Protein AF-0000000083150348 (afdb_homodimer)

Nearest PDB structures (foldseek):
  1f5t-assembly1_A  TM=4.584E-01  e=9.422E-01  Corynebacterium diphtheriae
  3gag-assembly2_D  TM=4.761E-01  e=6.743E+00  Streptococcus mutans
  1f5t-assembly1_A  TM=4.588E-01  e=1.038E+00  Corynebacterium diphtheriae
  3gag-assembly2_D  TM=4.760E-01  e=7.188E+00  Streptococcus mutans

Foldseek 3Di:
DADWDWDQDPLRWIKIFGLVLLLVVQLCCCCPVVVDDSVVSSVVSVVCCVVDVVVSVVSCVPPHDCVSTVVRMDTPGDGDDPVVCCVVPNDDDDDPDPPCPPPD/DQDWDWDQDPLRWIKIFGLVLLLVVQLCCCCPVVVDDSVVSSVVSVVCCVVDVVVSVVSCVPPHDCVSTVVRMDTPGDGDDPVVCCVVPNDDDDDPDPPCPPPD

pLDDT: mean 92.89, std 13.52, range [25.98, 98.56]

Radius of gyration: 25.55 Å; Cα contacts (8 Å, |Δi|>4): 342; chains: 2; bounding box: 34×78×48 Å

Secondary structure (DSSP, 8-state):
---EEEEE-TTS-EEEEEHHHHHHHHHHIIIIIH---HHHHHHHHHHHHHH-HHHHHHHHHHH--HHHHGGG-EEEE-----HHHHHHHS-EEEES-SS-----/---EEEEE-TTS-EEEEEHHHHHHHHHHIIIIIS---HHHHHHHHHHHHHH-HHHHHHHHHHH--HHHHGGG-EEEE-----HHHHHHHS-EEEES-SS-----

Organism: NCBI:txid2528037

Sequence (208 aa):
MKKYLLVEMPDFSVWRVPTQIIADTRTDYYAERCGEDREKVKAETEQLFTAHEYEIEDWAANNMDWDEVKAHAVQVKAGEVDYQEGWINGNKCVTDDEEQKDVVMKKYLLVEMPDFSVWRVPTQIIADTRTDYYAERCGEDREKVKAETEQLFTAHEYEIEDWAANNMDWDEVKAHAVQVKAGEVDYQEGWINGNKCVTDDEEQKDVV

Solvent-accessible surface area (backbone atoms only — not comparable to full-atom values): 11344 Å² total; per-residue (Å²): 120,80,37,28,37,34,34,33,31,82,44,60,19,28,31,35,31,53,42,54,62,54,48,49,53,54,26,50,46,44,24,69,75,67,67,42,62,50,71,60,40,40,54,50,45,53,50,48,41,70,75,34,59,66,53,49,55,50,46,44,35,74,73,50,55,40,82,79,45,53,87,64,40,42,77,61,38,73,57,66,71,59,52,52,58,13,53,50,68,31,60,70,48,78,39,67,60,87,68,54,67,69,81,117,120,80,36,28,36,36,34,33,31,82,44,60,19,27,32,36,30,52,42,52,62,53,47,48,52,53,26,47,46,43,25,70,75,68,67,42,60,49,70,61,40,41,52,50,45,54,49,46,40,70,73,34,60,66,53,48,56,50,46,45,34,72,73,49,55,41,83,78,46,53,88,63,44,42,78,64,35,74,57,67,72,59,51,53,56,13,53,52,69,31,59,70,47,79,39,67,60,87,68,56,65,68,86,117

Structure (mmCIF, N/CA/C/O backbone):
data_AF-0000000083150348-model_v1
#
loop_
_entity.id
_entity.type
_entity.pdbx_description
1 polymer 'Uncharacterized protein'
#
loop_
_atom_site.group_PDB
_atom_site.id
_atom_site.type_symbol
_atom_site.label_atom_id
_atom_site.label_alt_id
_atom_site.label_comp_id
_atom_site.label_asym_id
_atom_site.label_entity_id
_atom_site.label_seq_id
_atom_site.pdbx_PDB_ins_code
_atom_site.Cartn_x
_atom_site.Cartn_y
_atom_site.Cartn_z
_atom_site.occupancy
_atom_site.B_iso_or_equiv
_atom_site.auth_seq_id
_atom_site.auth_comp_id
_atom_site.auth_asym_id
_atom_site.auth_atom_id
_atom_site.pdbx_PDB_model_num
ATOM 1 N N . MET A 1 1 ? 13.945 -26.578 -11.352 1 62.44 1 MET A N 1
ATOM 2 C CA . MET A 1 1 ? 14.117 -25.281 -11.984 1 62.44 1 MET A CA 1
ATOM 3 C C . MET A 1 1 ? 14.227 -24.172 -10.938 1 62.44 1 MET A C 1
ATOM 5 O O . MET A 1 1 ? 13.5 -24.188 -9.938 1 62.44 1 MET A O 1
ATOM 9 N N . LYS A 1 2 ? 15.414 -23.609 -10.789 1 83.19 2 LYS A N 1
ATOM 10 C CA . LYS A 1 2 ? 15.648 -22.578 -9.773 1 83.19 2 LYS A CA 1
ATOM 11 C C . LYS A 1 2 ? 15.312 -21.188 -10.305 1 83.19 2 LYS A C 1
ATOM 13 O O . LYS A 1 2 ? 16.188 -20.344 -10.469 1 83.19 2 LYS A O 1
ATOM 18 N N . LYS A 1 3 ? 14.148 -21.016 -10.914 1 93.25 3 LYS A N 1
ATOM 19 C CA . LYS A 1 3 ? 13.695 -19.719 -11.414 1 93.25 3 LYS A CA 1
ATOM 20 C C . LYS A 1 3 ? 12.555 -19.172 -10.57 1 93.25 3 LYS A C 1
ATOM 22 O O . LYS A 1 3 ? 11.953 -19.891 -9.781 1 93.25 3 LYS A O 1
ATOM 27 N N . TYR A 1 4 ? 12.391 -17.906 -10.805 1 96.81 4 TYR A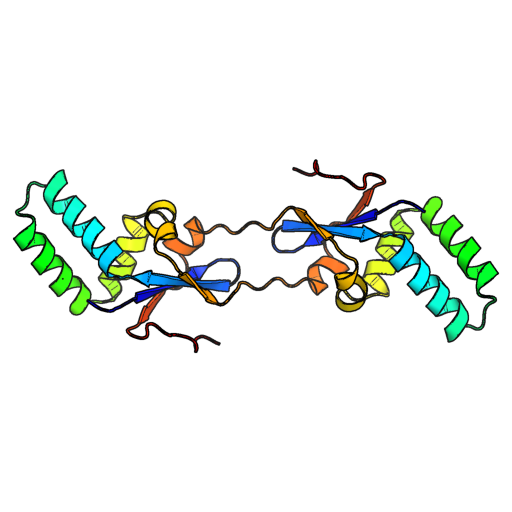 N 1
ATOM 28 C CA . TYR A 1 4 ? 11.336 -17.219 -10.062 1 96.81 4 TYR A CA 1
ATOM 29 C C . TYR A 1 4 ? 10.508 -16.328 -10.992 1 96.81 4 TYR A C 1
ATOM 31 O O . TYR A 1 4 ? 11.023 -15.805 -11.984 1 96.81 4 TYR A O 1
ATOM 39 N N . LEU A 1 5 ? 9.242 -16.281 -10.648 1 97.5 5 LEU A N 1
ATOM 40 C CA . LEU A 1 5 ? 8.367 -15.297 -11.266 1 97.5 5 LEU A CA 1
ATOM 41 C C . LEU A 1 5 ? 8.25 -14.047 -10.398 1 97.5 5 LEU A C 1
ATOM 43 O O . LEU A 1 5 ? 7.891 -14.141 -9.219 1 97.5 5 LEU A O 1
ATOM 47 N N . LEU A 1 6 ? 8.594 -12.953 -10.953 1 97.75 6 LEU A N 1
ATOM 48 C CA . LEU A 1 6 ? 8.359 -11.68 -10.289 1 97.75 6 LEU A CA 1
ATOM 49 C C . LEU A 1 6 ? 7.051 -11.055 -10.766 1 97.75 6 LEU A C 1
ATOM 51 O O . LEU A 1 6 ? 6.758 -11.047 -11.961 1 97.75 6 LEU A O 1
ATOM 55 N N . VAL A 1 7 ? 6.336 -10.547 -9.812 1 98.19 7 VAL A N 1
ATOM 56 C CA . VAL A 1 7 ? 5.066 -9.906 -10.133 1 98.19 7 VAL A CA 1
ATOM 57 C C . VAL A 1 7 ? 4.984 -8.547 -9.438 1 98.19 7 VAL A C 1
ATOM 59 O O . VAL A 1 7 ? 5.207 -8.438 -8.234 1 98.19 7 VAL A O 1
ATOM 62 N N . GLU A 1 8 ? 4.723 -7.555 -10.195 1 98.12 8 GLU A N 1
ATOM 63 C CA . GLU A 1 8 ? 4.453 -6.238 -9.625 1 98.12 8 GLU A CA 1
ATOM 64 C C . GLU A 1 8 ? 2.971 -6.066 -9.312 1 98.12 8 GLU A C 1
ATOM 66 O O . GLU A 1 8 ? 2.119 -6.246 -10.188 1 98.12 8 GLU A O 1
ATOM 71 N N . MET A 1 9 ? 2.729 -5.668 -8.148 1 98.38 9 MET A N 1
ATOM 72 C CA . MET A 1 9 ? 1.358 -5.508 -7.668 1 98.38 9 MET A CA 1
ATOM 73 C C . MET A 1 9 ? 0.878 -4.074 -7.871 1 98.38 9 MET A C 1
ATOM 75 O O . MET A 1 9 ? 1.667 -3.193 -8.219 1 98.38 9 MET A O 1
ATOM 79 N N . PRO A 1 10 ? -0.416 -3.818 -7.621 1 97.38 10 PRO A N 1
ATOM 80 C CA . PRO A 1 10 ? -0.974 -2.484 -7.852 1 97.38 10 PRO A CA 1
ATOM 81 C C . PRO A 1 10 ? -0.32 -1.412 -6.984 1 97.38 10 PRO A C 1
ATOM 83 O O . PRO A 1 10 ? -0.303 -0.236 -7.355 1 97.38 10 PRO A O 1
ATOM 86 N N . ASP A 1 11 ? 0.228 -1.786 -5.859 1 96.62 11 ASP A N 1
ATOM 87 C CA . ASP A 1 11 ? 0.878 -0.825 -4.977 1 96.62 11 ASP A CA 1
ATOM 88 C C . ASP A 1 11 ? 2.361 -0.684 -5.312 1 96.62 11 ASP A C 1
ATOM 90 O O . ASP A 1 11 ? 3.137 -0.149 -4.52 1 96.62 11 ASP A O 1
ATOM 94 N N . PHE A 1 12 ? 2.787 -1.315 -6.375 1 97.06 12 PHE A N 1
ATOM 95 C CA . PHE A 1 12 ? 4.148 -1.269 -6.902 1 97.06 12 PHE A CA 1
ATOM 96 C C . PHE A 1 12 ? 5.066 -2.186 -6.109 1 97.06 12 PHE A C 1
ATOM 98 O O . PHE A 1 12 ? 6.27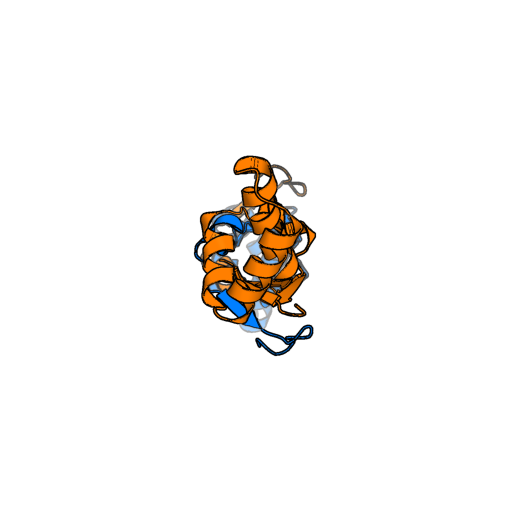7 -2.213 -6.344 1 97.06 12 PHE A O 1
ATOM 105 N N . SER A 1 13 ? 4.52 -2.877 -5.156 1 97.25 13 SER A N 1
ATOM 106 C CA . SER A 1 13 ? 5.34 -3.918 -4.547 1 97.25 13 SER A CA 1
ATOM 107 C C . SER A 1 13 ? 5.656 -5.027 -5.543 1 97.25 13 SER A C 1
ATOM 109 O O . SER A 1 13 ? 4.926 -5.223 -6.516 1 97.25 13 SER A O 1
ATOM 111 N N . VAL A 1 14 ? 6.742 -5.719 -5.312 1 98.06 14 VAL A N 1
ATOM 112 C CA . VAL A 1 14 ? 7.137 -6.824 -6.18 1 98.06 14 VAL A CA 1
ATOM 113 C C . VAL A 1 14 ? 7.301 -8.094 -5.352 1 98.06 14 VAL A C 1
ATOM 115 O O . VAL A 1 14 ? 7.906 -8.078 -4.277 1 98.06 14 VAL A O 1
ATOM 118 N N . TRP A 1 15 ? 6.746 -9.078 -5.891 1 98 15 TRP A N 1
ATOM 119 C CA . TRP A 1 15 ? 6.762 -10.367 -5.199 1 98 15 TRP A CA 1
ATOM 120 C C . TRP A 1 15 ? 7.398 -11.445 -6.074 1 98 15 TRP A C 1
ATOM 122 O O . TRP A 1 15 ? 7.172 -11.484 -7.285 1 98 15 TRP A O 1
ATOM 132 N N . ARG A 1 16 ? 8.125 -12.25 -5.445 1 97.44 16 ARG A N 1
ATOM 133 C CA . ARG A 1 16 ? 8.781 -13.375 -6.102 1 97.44 16 ARG A CA 1
ATOM 134 C C . ARG A 1 16 ? 8.094 -14.695 -5.758 1 97.44 16 ARG A C 1
ATOM 136 O O . ARG A 1 16 ? 7.789 -14.953 -4.594 1 97.44 16 ARG A O 1
ATOM 143 N N . VAL A 1 17 ? 7.848 -15.484 -6.758 1 97.5 17 VAL A N 1
ATOM 144 C CA . VAL A 1 17 ? 7.227 -16.797 -6.609 1 97.5 17 VAL A CA 1
ATOM 145 C C . VAL A 1 17 ? 8.094 -17.859 -7.281 1 97.5 17 VAL A C 1
ATOM 147 O O . VAL A 1 17 ? 8.438 -17.734 -8.461 1 97.5 17 VAL A O 1
ATOM 150 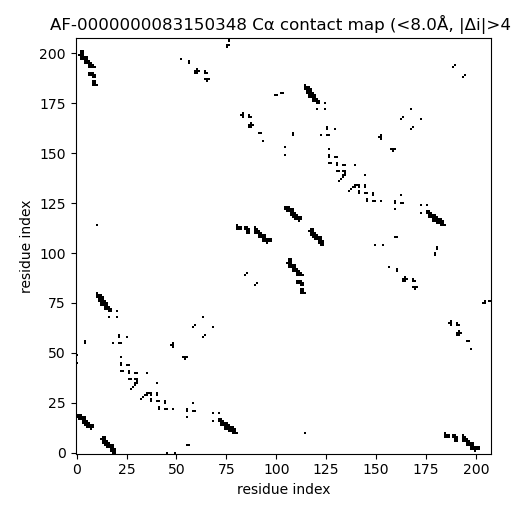N N . PRO A 1 18 ? 8.445 -18.859 -6.543 1 97.06 18 PRO A N 1
ATOM 151 C CA . PRO A 1 18 ? 9.172 -19.938 -7.23 1 97.06 18 PRO A CA 1
ATOM 152 C C . PRO A 1 18 ? 8.383 -20.531 -8.391 1 97.06 18 PRO A C 1
ATOM 154 O O . PRO A 1 18 ? 7.215 -20.891 -8.227 1 97.06 18 PRO A O 1
ATOM 157 N N . THR A 1 19 ? 9.039 -20.688 -9.523 1 97.12 19 THR A N 1
ATOM 158 C CA . THR A 1 19 ? 8.344 -21.219 -10.695 1 97.12 19 THR A CA 1
ATOM 159 C C . THR A 1 19 ? 7.945 -22.672 -10.484 1 97.12 19 THR A C 1
ATOM 161 O O . THR A 1 19 ? 7.016 -23.172 -11.125 1 97.12 19 THR A O 1
ATOM 164 N N . GLN A 1 20 ? 8.633 -23.312 -9.594 1 96.69 20 GLN A N 1
ATOM 165 C CA . GLN A 1 20 ? 8.305 -24.703 -9.297 1 96.69 20 GLN A CA 1
ATOM 166 C C . GLN A 1 20 ? 6.871 -24.828 -8.781 1 96.69 20 GLN A C 1
ATOM 168 O O . GLN A 1 20 ? 6.195 -25.828 -9.055 1 96.69 20 GLN A O 1
ATOM 173 N N . ILE A 1 21 ? 6.402 -23.875 -8.031 1 97.25 21 ILE A N 1
ATOM 174 C CA . ILE A 1 21 ? 5.043 -23.875 -7.504 1 97.25 21 ILE A CA 1
ATOM 175 C C . ILE A 1 21 ? 4.043 -23.859 -8.656 1 97.25 21 ILE A C 1
ATOM 177 O O . ILE A 1 21 ? 3.041 -24.578 -8.641 1 97.25 21 ILE A O 1
ATOM 181 N N . ILE A 1 22 ? 4.332 -23.078 -9.617 1 97.88 22 ILE A N 1
ATOM 182 C CA . ILE A 1 22 ? 3.479 -22.953 -10.789 1 97.88 22 ILE A CA 1
ATOM 183 C C . ILE A 1 22 ? 3.525 -24.234 -11.609 1 97.88 22 ILE A C 1
ATOM 185 O O . ILE A 1 22 ? 2.486 -24.75 -12.023 1 97.88 22 ILE A O 1
ATOM 189 N N . ALA A 1 23 ? 4.688 -24.797 -11.781 1 97.62 23 ALA A N 1
ATOM 190 C CA . ALA A 1 23 ? 4.855 -26.062 -12.508 1 97.62 23 ALA A CA 1
ATOM 191 C C . ALA A 1 23 ? 4.07 -27.188 -11.836 1 97.62 23 ALA A C 1
ATOM 193 O O . ALA A 1 23 ? 3.436 -28 -12.516 1 97.62 23 ALA A O 1
ATOM 194 N N . ASP A 1 24 ? 4.137 -27.203 -10.586 1 97 24 ASP A N 1
ATOM 195 C CA . ASP A 1 24 ? 3.451 -28.25 -9.844 1 97 24 ASP A CA 1
ATOM 196 C C . ASP A 1 24 ? 1.941 -28.172 -10.055 1 97 24 ASP A C 1
ATOM 198 O O . ASP A 1 24 ? 1.2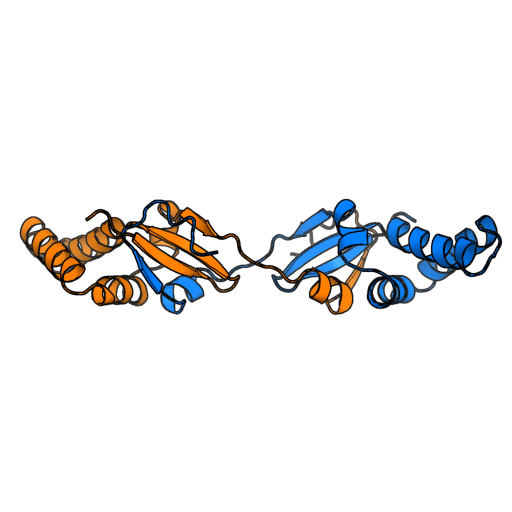73 -29.203 -10.156 1 97 24 ASP A O 1
ATOM 202 N N . THR A 1 25 ? 1.409 -26.984 -10.102 1 96.56 25 THR A N 1
ATOM 203 C CA . THR A 1 25 ? -0.028 -26.828 -10.305 1 96.56 25 THR A CA 1
ATOM 204 C C . THR A 1 25 ? -0.436 -27.344 -11.68 1 96.56 25 THR A C 1
ATOM 206 O O . THR A 1 25 ? -1.485 -27.969 -11.828 1 96.56 25 THR A O 1
ATOM 209 N N . ARG A 1 26 ? 0.384 -27.062 -12.68 1 97.44 26 ARG A N 1
ATOM 210 C CA . ARG A 1 26 ? 0.109 -27.594 -14.016 1 97.44 26 ARG A CA 1
ATOM 211 C C . AR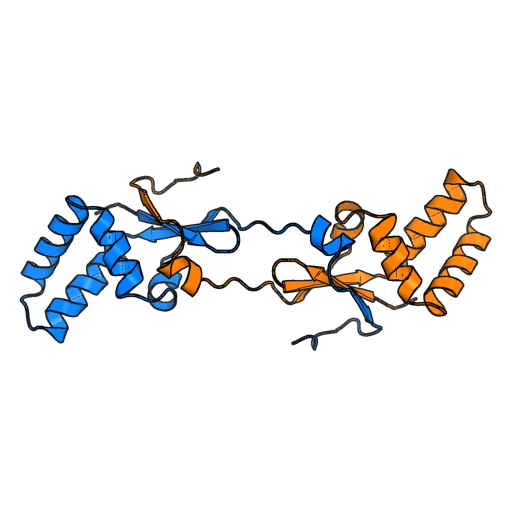G A 1 26 ? 0.184 -29.109 -14.039 1 97.44 26 ARG A C 1
ATOM 213 O O . ARG A 1 26 ? -0.689 -29.781 -14.602 1 97.44 26 ARG A O 1
ATOM 220 N N . THR A 1 27 ? 1.191 -29.625 -13.453 1 97.94 27 THR A N 1
ATOM 221 C CA . THR A 1 27 ? 1.354 -31.078 -13.367 1 97.94 27 THR A CA 1
ATOM 222 C C . THR A 1 27 ? 0.148 -31.719 -12.688 1 97.94 27 THR A C 1
ATOM 224 O O . THR A 1 27 ? -0.405 -32.688 -13.188 1 97.94 27 THR A O 1
ATOM 227 N N . ASP A 1 28 ? -0.261 -31.125 -11.555 1 97 28 ASP A N 1
ATOM 228 C CA . ASP A 1 28 ? -1.413 -31.641 -10.82 1 97 28 ASP A CA 1
ATOM 229 C C . ASP A 1 28 ? -2.674 -31.609 -11.68 1 97 28 ASP A C 1
ATOM 231 O O . ASP A 1 28 ? -3.459 -32.562 -11.672 1 97 28 ASP A O 1
ATOM 235 N N . TYR A 1 29 ? -2.855 -30.516 -12.367 1 96.56 29 TYR A N 1
ATOM 236 C CA . TYR A 1 29 ? -4.039 -30.375 -13.211 1 96.56 29 TYR A CA 1
ATOM 237 C C . TYR A 1 29 ? -4.129 -31.5 -14.234 1 96.56 29 TYR A C 1
ATOM 239 O O . TYR A 1 29 ? -5.141 -32.188 -14.297 1 96.56 29 TYR A O 1
ATOM 247 N N . TYR A 1 30 ? -3.104 -31.75 -15.008 1 97.12 30 TYR A N 1
ATOM 248 C CA . TYR A 1 30 ? -3.139 -32.75 -16.094 1 97.12 30 TYR A CA 1
ATOM 249 C C . TYR A 1 30 ? -3.105 -34.156 -15.539 1 97.12 30 TYR A C 1
ATOM 251 O O . TYR A 1 30 ? -3.764 -35.062 -16.078 1 97.12 30 TYR A O 1
ATOM 259 N N . ALA A 1 31 ? -2.391 -34.375 -14.438 1 96.56 31 ALA A N 1
ATOM 260 C CA . ALA A 1 31 ? -2.324 -35.719 -13.852 1 96.56 31 ALA A CA 1
ATOM 261 C C . ALA A 1 31 ? -3.648 -36.094 -13.195 1 96.56 31 ALA A C 1
ATOM 263 O O . ALA A 1 31 ? -4.152 -37.188 -13.391 1 96.56 31 ALA A O 1
ATOM 264 N N . GLU A 1 32 ? -4.23 -35.188 -12.484 1 95.12 32 GLU A N 1
ATOM 265 C CA . GLU A 1 32 ? -5.41 -35.5 -11.68 1 95.12 32 GLU A CA 1
ATOM 266 C C . GLU A 1 32 ? -6.691 -35.312 -12.484 1 95.12 32 GLU A C 1
ATOM 268 O O . GLU A 1 32 ? -7.613 -36.125 -12.398 1 95.12 32 GLU A O 1
ATOM 273 N N . ARG A 1 33 ? -6.711 -34.344 -13.266 1 92.31 33 ARG A N 1
ATOM 274 C CA . ARG A 1 33 ? -7.953 -34 -13.961 1 92.31 33 ARG A CA 1
ATOM 275 C C . ARG A 1 33 ? -8.023 -34.719 -15.305 1 92.31 33 ARG A C 1
ATOM 277 O O . ARG A 1 33 ? -9.109 -35.094 -15.758 1 92.31 33 ARG A O 1
ATOM 284 N N . CYS A 1 34 ? -6.883 -34.969 -15.938 1 92.81 34 CYS A N 1
ATOM 285 C CA . CYS A 1 34 ? -6.875 -35.531 -17.281 1 92.81 34 CYS A CA 1
ATOM 286 C C . CYS A 1 34 ? -6.438 -37 -17.25 1 92.81 34 CYS A C 1
ATOM 288 O O . CYS A 1 34 ? -6.48 -37.688 -18.266 1 92.81 34 CYS A O 1
ATOM 290 N N . GLY A 1 35 ? -5.859 -37.469 -16.141 1 94.56 35 GLY A N 1
ATOM 291 C CA . GLY A 1 35 ? -5.492 -38.844 -15.977 1 94.56 35 GLY A CA 1
ATOM 292 C C . GLY A 1 35 ? -4.184 -39.219 -16.656 1 94.56 35 GLY A C 1
ATOM 293 O O . GLY A 1 35 ? -3.953 -40.375 -17 1 94.56 35 GLY A O 1
ATOM 294 N N . GLU A 1 36 ? -3.396 -38.188 -16.812 1 96.38 36 GLU A N 1
ATOM 295 C CA . GLU A 1 36 ? -2.105 -38.438 -17.453 1 96.38 36 GLU A CA 1
ATOM 296 C C . GLU A 1 36 ? -1.071 -38.906 -16.453 1 96.38 36 GLU A C 1
ATOM 298 O O . GLU A 1 36 ? -1.241 -38.719 -15.242 1 96.38 36 GLU A O 1
ATOM 303 N N . ASP A 1 37 ? -0.069 -39.594 -16.984 1 97.69 37 ASP A N 1
ATOM 304 C CA . ASP A 1 37 ? 1.024 -40.062 -16.125 1 97.69 37 ASP A CA 1
ATOM 305 C C . ASP A 1 37 ? 1.751 -38.875 -15.5 1 97.69 37 ASP A C 1
ATOM 307 O O . ASP A 1 37 ? 2.264 -38 -16.203 1 97.69 37 ASP A O 1
ATOM 311 N N . ARG A 1 38 ? 1.772 -38.781 -14.211 1 97.31 38 ARG A N 1
ATOM 312 C CA . ARG A 1 38 ? 2.285 -37.656 -13.477 1 97.31 38 ARG A CA 1
ATOM 313 C C . ARG A 1 38 ? 3.746 -37.375 -13.82 1 97.31 38 ARG A C 1
ATOM 315 O O . ARG A 1 38 ? 4.141 -36.219 -14.023 1 97.31 38 ARG A O 1
ATOM 322 N N . GLU A 1 39 ? 4.59 -38.375 -13.836 1 97.5 39 GLU A N 1
ATOM 323 C CA . GLU A 1 39 ? 6.008 -38.219 -14.125 1 97.5 39 GLU A CA 1
ATOM 324 C C . GLU A 1 39 ? 6.219 -37.688 -15.539 1 97.5 39 GLU A C 1
ATOM 326 O O . GLU A 1 39 ? 7.102 -36.844 -15.758 1 97.5 39 GLU A O 1
ATOM 331 N N . LYS A 1 40 ? 5.453 -38.188 -16.453 1 97.5 40 LYS A N 1
ATOM 332 C CA . LYS A 1 40 ? 5.535 -37.688 -17.828 1 97.5 40 LYS A CA 1
ATOM 333 C C . LYS A 1 40 ? 5.129 -36.219 -17.922 1 97.5 40 LYS A C 1
ATOM 335 O O . LYS A 1 40 ? 5.812 -35.438 -18.562 1 97.5 40 LYS A O 1
ATOM 340 N N . VAL A 1 41 ? 4.051 -35.875 -17.25 1 98 41 VAL A N 1
ATOM 341 C CA . VAL A 1 41 ? 3.547 -34.5 -17.281 1 98 41 VAL A CA 1
ATOM 342 C C . VAL A 1 41 ? 4.551 -33.562 -16.625 1 98 41 VAL A C 1
ATOM 344 O O . VAL A 1 41 ? 4.789 -32.438 -17.109 1 98 41 VAL A O 1
ATOM 347 N N . LYS A 1 42 ? 5.039 -34.031 -15.547 1 97.62 42 LYS A N 1
ATOM 348 C CA . LYS A 1 42 ? 6.047 -33.219 -14.852 1 97.62 42 LYS A CA 1
ATOM 349 C C . LYS A 1 42 ? 7.223 -32.906 -15.773 1 97.62 42 LYS A C 1
ATOM 351 O O . LYS A 1 42 ? 7.652 -31.75 -15.852 1 97.62 42 LYS A O 1
ATOM 356 N N . ALA A 1 43 ? 7.75 -33.875 -16.406 1 96.94 43 ALA A N 1
ATOM 357 C CA . ALA A 1 43 ? 8.875 -33.688 -17.328 1 96.94 43 ALA A CA 1
ATOM 358 C C . ALA A 1 43 ? 8.508 -32.75 -18.469 1 96.94 43 ALA A C 1
ATOM 360 O O . ALA A 1 43 ? 9.297 -31.875 -18.828 1 96.94 43 ALA A O 1
ATOM 361 N N . GLU A 1 44 ? 7.367 -32.938 -19.016 1 96.88 44 GLU A N 1
ATOM 362 C CA . GLU A 1 44 ? 6.883 -32.062 -20.094 1 96.88 44 GLU A CA 1
ATOM 363 C C . GLU A 1 44 ? 6.73 -30.625 -19.641 1 96.88 44 GLU A C 1
ATOM 365 O O . GLU A 1 44 ? 7.062 -29.703 -20.375 1 96.88 44 GLU A O 1
ATOM 370 N N . THR A 1 45 ? 6.191 -30.469 -18.484 1 97.56 45 THR A N 1
ATOM 371 C CA . THR A 1 45 ? 6 -29.141 -17.906 1 97.56 45 THR A CA 1
ATOM 372 C C . THR A 1 45 ? 7.34 -28.438 -17.719 1 97.56 45 THR A C 1
ATOM 374 O O . THR A 1 45 ? 7.496 -27.281 -18.078 1 97.56 45 THR A O 1
ATOM 377 N N . GLU A 1 46 ? 8.266 -29.109 -17.109 1 96.12 46 GLU A N 1
ATOM 378 C CA . GLU A 1 46 ? 9.594 -28.531 -16.906 1 96.12 46 GLU A CA 1
ATOM 379 C C . GLU A 1 46 ? 10.242 -28.125 -18.219 1 96.12 46 GLU A C 1
ATOM 381 O O . GLU A 1 46 ? 10.852 -27.062 -18.312 1 96.12 46 GLU A O 1
ATOM 386 N N . GLN A 1 47 ? 10.117 -28.984 -19.172 1 96.5 47 GLN A N 1
ATOM 387 C CA . GLN A 1 47 ? 10.664 -28.672 -20.484 1 96.5 47 GLN A CA 1
ATOM 388 C C . GLN A 1 47 ? 9.992 -27.438 -21.094 1 96.5 47 GLN A C 1
ATOM 390 O O . GLN A 1 47 ? 10.664 -26.547 -21.594 1 96.5 47 GLN A O 1
ATOM 395 N N . LEU A 1 48 ? 8.648 -27.453 -21.016 1 97.12 48 LEU A N 1
ATOM 396 C CA . LEU A 1 48 ? 7.871 -26.344 -21.562 1 97.12 48 LEU A CA 1
ATOM 397 C C . LEU A 1 48 ? 8.266 -25.031 -20.891 1 97.12 48 LEU A C 1
ATOM 399 O O . LEU A 1 48 ? 8.516 -24.031 -21.562 1 97.12 48 LEU A O 1
ATOM 403 N N . PHE A 1 49 ? 8.375 -25.031 -19.562 1 96.56 49 PHE A N 1
ATOM 404 C CA . PHE A 1 49 ? 8.68 -23.828 -18.797 1 96.56 49 PHE A CA 1
ATOM 405 C C . PHE A 1 49 ? 10.117 -23.391 -19.031 1 96.56 49 PHE A C 1
ATOM 407 O O . PHE A 1 49 ? 10.406 -22.188 -19.016 1 96.56 49 PHE A O 1
ATOM 414 N N . THR A 1 50 ? 11 -24.266 -19.266 1 93.94 50 THR A N 1
ATOM 415 C CA . THR A 1 50 ? 12.398 -23.953 -19.547 1 93.94 50 THR A CA 1
ATOM 416 C C . THR A 1 50 ? 12.555 -23.375 -20.938 1 93.94 50 THR A C 1
ATOM 418 O O . THR A 1 50 ? 13.32 -22.422 -21.141 1 93.94 50 THR A O 1
ATOM 421 N N . ALA A 1 51 ? 11.82 -23.891 -21.797 1 94.19 51 ALA A N 1
ATOM 422 C CA . ALA A 1 51 ? 11.945 -23.5 -23.203 1 94.19 51 ALA A CA 1
ATOM 423 C C . ALA A 1 51 ? 11.219 -22.172 -23.453 1 94.19 51 ALA A C 1
ATOM 425 O O . ALA A 1 51 ? 11.648 -21.375 -24.297 1 94.19 51 ALA A O 1
ATOM 426 N N . HIS A 1 52 ? 10.047 -21.953 -22.781 1 95.44 52 HIS A N 1
ATOM 427 C CA . HIS A 1 52 ? 9.211 -20.797 -23.016 1 95.44 52 HIS A CA 1
ATOM 428 C C . HIS A 1 52 ? 8.766 -20.156 -21.703 1 95.44 52 HIS A C 1
ATOM 430 O O . HIS A 1 52 ? 7.727 -20.531 -21.156 1 95.44 52 HIS A O 1
ATOM 436 N N . GLU A 1 53 ? 9.492 -19.203 -21.359 1 92.44 53 GLU A N 1
ATOM 437 C CA . GLU A 1 53 ? 9.242 -18.594 -20.047 1 92.44 53 GLU A CA 1
ATOM 438 C C . GLU A 1 53 ? 7.871 -17.938 -20.016 1 92.44 53 GLU A C 1
ATOM 440 O O . GLU A 1 53 ? 7.25 -17.844 -18.953 1 92.44 53 GLU A O 1
ATOM 445 N N . TYR A 1 54 ? 7.375 -17.484 -21.188 1 95.88 54 TYR A N 1
ATOM 446 C CA . TYR A 1 54 ? 6.055 -16.859 -21.25 1 95.88 54 TYR A CA 1
ATOM 447 C C . TYR A 1 54 ? 4.98 -17.844 -20.766 1 95.88 54 TYR A C 1
ATOM 449 O O . TYR A 1 54 ? 3.947 -17.422 -20.234 1 95.88 54 TYR A O 1
ATOM 457 N N . GLU A 1 55 ? 5.211 -19.141 -20.938 1 97 55 GLU A N 1
ATOM 458 C CA . GLU A 1 55 ? 4.246 -20.156 -20.547 1 97 55 GLU A CA 1
ATOM 459 C C . GLU A 1 55 ? 4.059 -20.172 -19.031 1 97 55 GLU A C 1
ATOM 461 O O . GLU A 1 55 ? 2.98 -20.516 -18.531 1 97 55 GLU A O 1
ATOM 466 N N . ILE A 1 56 ? 5.082 -19.797 -18.281 1 97.5 56 ILE A N 1
ATOM 467 C CA . ILE A 1 56 ? 4.988 -19.719 -16.828 1 97.5 56 ILE A CA 1
ATOM 468 C C . ILE A 1 56 ? 3.98 -18.641 -16.438 1 97.5 56 ILE A C 1
ATOM 470 O O . ILE A 1 56 ? 3.057 -18.891 -15.664 1 97.5 56 ILE A O 1
ATOM 474 N N . GLU A 1 57 ? 4.145 -17.438 -17.016 1 97.25 57 GLU A N 1
ATOM 475 C CA . GLU A 1 57 ? 3.236 -16.328 -16.75 1 97.25 57 GLU A CA 1
ATOM 476 C C . GLU A 1 57 ? 1.811 -16.656 -17.172 1 97.25 57 GLU A C 1
ATOM 478 O O . GLU A 1 57 ? 0.853 -16.359 -16.469 1 97.25 57 GLU A O 1
ATOM 483 N N . ASP A 1 58 ? 1.738 -17.266 -18.375 1 97.31 58 ASP A N 1
ATOM 484 C CA . ASP A 1 58 ? 0.443 -17.609 -18.953 1 97.31 58 ASP A CA 1
ATOM 485 C C . ASP A 1 58 ? -0.327 -18.578 -18.062 1 97.31 58 ASP A C 1
ATOM 487 O O . ASP A 1 58 ? -1.502 -18.359 -17.766 1 97.31 58 ASP A O 1
ATOM 491 N N . TRP A 1 59 ? 0.295 -19.609 -17.641 1 98.06 59 TRP A N 1
ATOM 492 C CA . TRP A 1 59 ? -0.372 -20.562 -16.75 1 98.06 59 TRP A CA 1
ATOM 493 C C . TRP A 1 59 ? -0.755 -19.891 -15.438 1 98.06 59 TRP A C 1
ATOM 495 O O . TRP A 1 59 ? -1.883 -20.047 -14.961 1 98.06 59 TRP A O 1
ATOM 505 N N . ALA A 1 60 ? 0.212 -19.188 -14.828 1 98.19 60 ALA A N 1
ATOM 506 C CA . ALA A 1 60 ? -0.017 -18.516 -13.547 1 98.19 60 ALA A CA 1
ATOM 507 C C . ALA A 1 60 ? -1.24 -17.609 -13.617 1 98.19 60 ALA A C 1
ATOM 509 O O . ALA A 1 60 ? -2.154 -17.719 -12.797 1 98.19 60 ALA A O 1
ATOM 510 N N . ALA A 1 61 ? -1.312 -16.734 -14.609 1 97.94 61 ALA A N 1
ATOM 511 C CA . ALA A 1 61 ? -2.348 -15.703 -14.719 1 97.94 61 ALA A CA 1
ATOM 512 C C . ALA A 1 61 ? -3.703 -16.328 -15.031 1 97.94 61 ALA A C 1
ATOM 514 O O . ALA A 1 61 ? -4.738 -15.859 -14.555 1 97.94 61 ALA A O 1
ATOM 515 N N . ASN A 1 62 ? -3.682 -17.422 -15.781 1 98 62 ASN A N 1
ATOM 516 C CA . ASN A 1 62 ? -4.938 -17.922 -16.328 1 98 62 ASN A CA 1
ATOM 517 C C . ASN A 1 62 ? -5.473 -19.109 -15.531 1 98 62 ASN A C 1
ATOM 519 O O . ASN A 1 62 ? -6.66 -19.422 -15.617 1 98 62 ASN A O 1
ATOM 523 N N . ASN A 1 63 ? -4.629 -19.75 -14.766 1 97.69 63 ASN A N 1
ATOM 524 C CA . ASN A 1 63 ? -5.07 -21 -14.164 1 97.69 63 ASN A CA 1
ATOM 525 C C . ASN A 1 63 ? -4.875 -21 -12.648 1 97.69 63 ASN A C 1
ATOM 527 O O . ASN A 1 63 ? -5.242 -21.953 -11.969 1 97.69 63 ASN A O 1
ATOM 531 N N . MET A 1 64 ? -4.301 -19.938 -12.102 1 97.94 64 MET A N 1
ATOM 532 C CA . MET A 1 64 ? -4.07 -19.875 -10.656 1 97.94 64 MET A CA 1
ATOM 533 C C . MET A 1 64 ? -4.566 -18.547 -10.086 1 97.94 64 MET A C 1
ATOM 535 O O . MET A 1 64 ? -4.672 -17.547 -10.812 1 97.94 64 MET A O 1
ATOM 539 N N . ASP A 1 65 ? -4.863 -18.609 -8.781 1 98.25 65 ASP A N 1
ATOM 540 C CA . ASP A 1 65 ? -5.18 -17.391 -8.031 1 98.25 65 ASP A CA 1
ATOM 541 C C . ASP A 1 65 ? -4.043 -17.031 -7.078 1 98.25 65 ASP A C 1
ATOM 543 O O . ASP A 1 65 ? -3.256 -17.891 -6.684 1 98.25 65 ASP A O 1
ATOM 547 N N . TRP A 1 66 ? -4 -15.742 -6.75 1 98.5 66 TRP A N 1
ATOM 548 C CA . TRP A 1 66 ? -2.979 -15.258 -5.828 1 98.5 66 TRP A CA 1
ATOM 549 C C . TRP A 1 66 ? -3 -16.047 -4.527 1 98.5 66 TRP A C 1
ATOM 551 O O . TRP A 1 66 ? -1.948 -16.406 -3.986 1 98.5 66 TRP A O 1
ATOM 561 N N . ASP A 1 67 ? -4.145 -16.359 -4.062 1 97.56 67 ASP A N 1
ATOM 562 C CA . ASP A 1 67 ? -4.289 -17.062 -2.781 1 97.56 67 ASP A CA 1
ATOM 563 C C . ASP A 1 67 ? -3.592 -18.406 -2.805 1 97.56 67 ASP A C 1
ATOM 565 O O . ASP A 1 67 ? -3.162 -18.906 -1.764 1 97.56 67 ASP A O 1
ATOM 569 N N . GLU A 1 68 ? -3.402 -18.984 -3.971 1 95.69 68 GLU A N 1
ATOM 570 C CA . GLU A 1 68 ? -2.764 -20.281 -4.109 1 95.69 68 GLU A CA 1
ATOM 571 C C . GLU A 1 68 ? -1.244 -20.172 -4.035 1 95.69 68 GLU A C 1
ATOM 573 O O . GLU A 1 68 ? -0.556 -21.141 -3.717 1 95.69 68 GLU A O 1
ATOM 578 N N . VAL A 1 69 ? -0.782 -18.953 -4.27 1 97.44 69 VAL A N 1
ATOM 579 C CA . VAL A 1 69 ? 0.664 -18.844 -4.43 1 97.44 69 VAL A CA 1
ATOM 580 C C . VAL A 1 69 ? 1.239 -17.969 -3.309 1 97.44 69 VAL A C 1
ATOM 582 O O . VAL A 1 69 ? 2.443 -18.016 -3.041 1 97.44 69 VAL A O 1
ATOM 585 N N . LYS A 1 70 ? 0.39 -17.188 -2.635 1 97.81 70 LYS A N 1
ATOM 586 C CA . LYS A 1 70 ? 0.808 -16.156 -1.69 1 97.81 70 LYS A CA 1
ATOM 587 C C . LYS A 1 70 ? 1.668 -16.75 -0.577 1 97.81 70 LYS A C 1
ATOM 589 O O . LYS A 1 70 ? 2.609 -16.109 -0.107 1 97.81 70 LYS A O 1
ATOM 594 N N . ALA A 1 71 ? 1.422 -17.984 -0.232 1 97.88 71 ALA A N 1
ATOM 595 C CA . ALA A 1 71 ? 2.158 -18.609 0.861 1 97.88 71 ALA A CA 1
ATOM 596 C C . ALA A 1 71 ? 3.615 -18.859 0.476 1 97.88 71 ALA A C 1
ATOM 598 O O . ALA A 1 71 ? 4.473 -19.016 1.346 1 97.88 71 ALA A O 1
ATOM 599 N N . HIS A 1 72 ? 3.896 -18.875 -0.74 1 97.44 72 HIS A N 1
ATOM 600 C CA . HIS A 1 72 ? 5.238 -19.156 -1.231 1 97.44 72 HIS A CA 1
ATOM 601 C C . HIS A 1 72 ? 5.918 -17.891 -1.743 1 97.44 72 HIS A C 1
ATOM 603 O O . HIS A 1 72 ? 7.074 -17.922 -2.166 1 97.44 72 HIS A O 1
ATOM 609 N N . ALA A 1 73 ? 5.16 -16.875 -1.742 1 97.75 73 ALA A N 1
ATOM 610 C CA . ALA A 1 73 ? 5.664 -15.609 -2.295 1 97.75 73 ALA A CA 1
ATOM 611 C C . ALA A 1 73 ? 6.473 -14.844 -1.257 1 97.75 73 ALA A C 1
ATOM 613 O O . ALA A 1 73 ? 6.152 -14.867 -0.066 1 97.75 73 ALA A O 1
ATOM 614 N N . VAL A 1 74 ? 7.457 -14.188 -1.785 1 97.12 74 VAL A N 1
ATOM 615 C CA . VAL A 1 74 ? 8.289 -13.32 -0.955 1 97.12 74 VAL A CA 1
ATOM 616 C C . VAL A 1 74 ? 8.312 -11.914 -1.537 1 97.12 74 VAL A C 1
ATOM 618 O O . VAL A 1 74 ? 8.586 -11.727 -2.727 1 97.12 74 VAL A O 1
ATOM 621 N N . GLN A 1 75 ? 8.016 -10.984 -0.708 1 97.25 75 GLN A N 1
ATOM 622 C CA . GLN A 1 75 ? 8.102 -9.594 -1.152 1 97.25 75 GLN A CA 1
ATOM 623 C C . GLN A 1 75 ? 9.555 -9.164 -1.32 1 97.25 75 GLN A C 1
ATOM 625 O O . GLN A 1 75 ? 10.336 -9.203 -0.365 1 97.25 75 GLN A O 1
ATOM 630 N N . VAL A 1 76 ? 9.883 -8.719 -2.447 1 96.62 76 VAL A N 1
ATOM 631 C CA . VAL A 1 76 ? 11.281 -8.359 -2.676 1 96.62 76 VAL A CA 1
ATOM 632 C C . VAL A 1 76 ? 11.398 -6.844 -2.809 1 96.62 76 VAL A C 1
ATOM 634 O O . VAL A 1 76 ? 12.508 -6.293 -2.73 1 96.62 76 VAL A O 1
ATOM 637 N N . LYS A 1 77 ? 10.328 -6.148 -3.037 1 97.06 77 LYS A N 1
ATOM 638 C CA . LYS A 1 77 ? 10.227 -4.691 -3.037 1 97.06 77 LYS A CA 1
ATOM 639 C C . LYS A 1 77 ? 8.922 -4.238 -2.379 1 97.06 77 LYS A C 1
ATOM 641 O O . LYS A 1 77 ? 7.848 -4.734 -2.713 1 97.06 77 LYS A O 1
ATOM 646 N N . ALA A 1 78 ? 9.133 -3.35 -1.458 1 96.44 78 ALA A N 1
ATOM 647 C CA . ALA A 1 78 ? 7.953 -2.822 -0.778 1 96.44 78 ALA A CA 1
ATOM 648 C C . ALA A 1 78 ? 7.137 -1.924 -1.706 1 96.44 78 ALA A C 1
ATOM 650 O O . ALA A 1 78 ? 7.676 -1.355 -2.658 1 96.44 78 ALA A O 1
ATOM 651 N N . GLY A 1 79 ? 5.82 -1.854 -1.43 1 96.69 79 GLY A N 1
ATOM 652 C CA . GLY A 1 79 ? 4.973 -0.92 -2.152 1 96.69 79 GLY A CA 1
ATOM 653 C C . GLY A 1 79 ? 5.262 0.531 -1.818 1 96.69 79 GLY A C 1
ATOM 654 O O . GLY A 1 79 ? 6.07 0.819 -0.933 1 96.69 79 GLY A O 1
ATOM 655 N N . GLU A 1 80 ? 4.688 1.388 -2.639 1 96.38 80 GLU A N 1
ATOM 656 C CA . GLU A 1 80 ? 4.836 2.828 -2.447 1 96.38 80 GLU A CA 1
ATOM 657 C C . GLU A 1 80 ? 3.486 3.492 -2.199 1 96.38 80 GLU A C 1
ATOM 659 O O . GLU A 1 80 ? 2.49 3.146 -2.838 1 96.38 80 GLU A O 1
ATOM 664 N N . VAL A 1 81 ? 3.502 4.297 -1.214 1 96.88 81 VAL A N 1
ATOM 665 C CA . VAL A 1 81 ? 2.33 5.121 -0.943 1 96.88 81 VAL A CA 1
ATOM 666 C C . VAL A 1 81 ? 2.727 6.598 -0.943 1 96.88 81 VAL A C 1
ATOM 668 O O . VAL A 1 81 ? 3.729 6.977 -0.334 1 96.88 81 VAL A O 1
ATOM 671 N N . ASP A 1 82 ? 2.051 7.418 -1.714 1 97.62 82 ASP A N 1
ATOM 672 C CA . ASP A 1 82 ? 2.273 8.859 -1.683 1 97.62 82 ASP A CA 1
ATOM 673 C C . ASP A 1 82 ? 1.55 9.5 -0.502 1 97.62 82 ASP A C 1
ATOM 675 O O . ASP A 1 82 ? 0.497 10.117 -0.674 1 97.62 82 ASP A O 1
ATOM 679 N N . TYR A 1 83 ? 2.148 9.484 0.591 1 98.12 83 TYR A N 1
ATOM 680 C CA . TYR A 1 83 ? 1.534 9.977 1.819 1 98.12 83 TYR A CA 1
ATOM 681 C C . TYR A 1 83 ? 1.34 11.484 1.767 1 98.12 83 TYR A C 1
ATOM 683 O O . TYR A 1 83 ? 0.396 12.016 2.355 1 98.12 83 TYR A O 1
ATOM 691 N N . GLN A 1 84 ? 2.256 12.195 1.103 1 98.5 84 GLN A N 1
ATOM 692 C CA . GLN A 1 84 ? 2.107 13.641 0.974 1 98.5 84 GLN A CA 1
ATOM 693 C C . GLN A 1 84 ? 0.833 13.992 0.215 1 98.5 84 GLN A C 1
ATOM 695 O O . GLN A 1 84 ? 0.09 14.891 0.626 1 98.5 84 GLN A O 1
ATOM 700 N N . GLU A 1 85 ? 0.633 13.289 -0.865 1 98.38 85 GLU A N 1
ATOM 701 C CA . GLU A 1 85 ? -0.604 13.484 -1.615 1 98.38 85 GLU A CA 1
ATOM 702 C C . GLU A 1 85 ? -1.827 13.219 -0.74 1 98.38 85 GLU A C 1
ATOM 704 O O . GLU A 1 85 ? -2.785 14 -0.756 1 98.38 85 GLU A O 1
ATOM 709 N N . GLY A 1 86 ? -1.803 12.172 0.027 1 98.44 86 GLY A N 1
ATOM 710 C CA . GLY A 1 86 ? -2.891 11.875 0.945 1 98.44 86 GLY A CA 1
ATOM 711 C C . GLY A 1 86 ? -3.086 12.945 2.006 1 98.44 86 GLY A C 1
ATOM 712 O O . GLY A 1 86 ? -4.219 13.312 2.322 1 98.44 86 GLY A O 1
ATOM 713 N N . TRP A 1 87 ? -1.982 13.43 2.484 1 98.56 87 TRP A N 1
ATOM 714 C CA . TRP A 1 87 ? -2.021 14.445 3.527 1 98.56 87 TRP A CA 1
ATOM 715 C C . TRP A 1 87 ? -2.658 15.734 3.01 1 98.56 87 TRP A C 1
ATOM 717 O O . TRP A 1 87 ? -3.488 16.344 3.691 1 98.56 87 TRP A O 1
ATOM 727 N N . ILE A 1 88 ? -2.348 16.062 1.845 1 98.31 88 ILE A N 1
ATOM 728 C CA . ILE A 1 88 ? -2.809 17.328 1.286 1 98.31 88 ILE A CA 1
ATOM 729 C C . ILE A 1 88 ? -4.238 17.172 0.771 1 98.31 88 ILE A C 1
ATOM 731 O O . ILE A 1 88 ? -5.113 17.984 1.1 1 98.31 88 ILE A O 1
ATOM 735 N N . ASN A 1 89 ? -4.512 16.062 0.054 1 98.06 89 ASN A N 1
ATOM 736 C CA . ASN A 1 89 ? -5.746 16.016 -0.726 1 98.06 89 ASN A CA 1
ATOM 737 C C . ASN A 1 89 ? -6.656 14.883 -0.27 1 98.06 89 ASN A C 1
ATOM 739 O O . ASN A 1 89 ? -7.781 14.75 -0.758 1 98.06 89 ASN A O 1
ATOM 743 N N . GLY A 1 90 ? -6.164 14.047 0.57 1 97.62 90 GLY A N 1
ATOM 744 C CA . GLY A 1 90 ? -6.969 12.914 1.01 1 97.62 90 GLY A CA 1
ATOM 745 C C . GLY A 1 90 ? -8.188 13.32 1.817 1 97.62 90 GLY A C 1
ATOM 746 O O . GLY A 1 90 ? -8.258 14.453 2.307 1 97.62 90 GLY A O 1
ATOM 747 N N . ASN A 1 91 ? -9.125 12.484 1.872 1 97.19 91 ASN A N 1
ATOM 748 C CA . ASN A 1 91 ? -10.289 12.703 2.725 1 97.19 91 ASN A CA 1
ATOM 749 C C . ASN A 1 91 ? -9.891 12.844 4.191 1 97.19 91 ASN A C 1
ATOM 751 O O . ASN A 1 91 ? -9.078 12.07 4.695 1 97.19 91 ASN A O 1
ATOM 755 N N . LYS A 1 92 ? -10.469 13.812 4.816 1 97.06 92 LYS A N 1
ATOM 756 C CA . LYS A 1 92 ? -10.156 14.078 6.219 1 97.06 92 LYS A CA 1
ATOM 757 C C . LYS A 1 92 ? -11.43 14.188 7.055 1 97.06 92 LYS A C 1
ATOM 759 O O . LYS A 1 92 ? -12.477 14.586 6.543 1 97.06 92 LYS A O 1
ATOM 764 N N . CYS A 1 93 ? -11.234 13.758 8.289 1 95.12 93 CYS A N 1
ATOM 765 C CA . CYS A 1 93 ? -12.312 13.883 9.266 1 95.12 93 CYS A CA 1
ATOM 766 C C . CYS A 1 93 ? -11.766 14.094 10.672 1 95.12 93 CYS A C 1
ATOM 768 O O . CYS A 1 93 ? -10.789 13.445 11.062 1 95.12 93 CYS A O 1
ATOM 770 N N . VAL A 1 94 ? -12.398 14.977 11.414 1 95.56 94 VAL A N 1
ATOM 771 C CA . VAL A 1 94 ? -12.016 15.195 12.805 1 95.56 94 VAL A CA 1
ATOM 772 C C . VAL A 1 94 ? -12.875 14.328 13.719 1 95.56 94 VAL A C 1
ATOM 774 O O . VAL A 1 94 ? -14.094 14.234 13.539 1 95.56 94 VAL A O 1
ATOM 777 N N . THR A 1 95 ? -12.18 13.641 14.617 1 93.88 95 THR A N 1
ATOM 778 C CA . THR A 1 95 ? -12.914 12.766 15.516 1 93.88 95 THR A CA 1
ATOM 779 C C . THR A 1 95 ? -12.406 12.914 16.953 1 93.88 95 THR A C 1
ATOM 781 O O . THR A 1 95 ? -11.273 13.328 17.172 1 93.88 95 THR A O 1
ATOM 784 N N . ASP A 1 96 ? -13.273 12.562 17.906 1 89.88 96 ASP A N 1
ATOM 785 C CA . ASP A 1 96 ? -12.898 12.562 19.312 1 89.88 96 ASP A CA 1
ATOM 786 C C . ASP A 1 96 ? -12.5 11.156 19.766 1 89.88 96 ASP A C 1
ATOM 788 O O . ASP A 1 96 ? -12.078 10.969 20.906 1 89.88 96 ASP A O 1
ATOM 792 N N . ASP A 1 97 ? -12.727 10.188 18.953 1 77.81 97 ASP A N 1
ATOM 793 C CA . ASP A 1 97 ? -12.469 8.797 19.312 1 77.81 97 ASP A CA 1
ATOM 794 C C . ASP A 1 97 ? -11 8.43 19.109 1 77.81 97 ASP A C 1
ATOM 796 O O . ASP A 1 97 ? -10.484 8.523 17.984 1 77.81 97 ASP A O 1
ATOM 800 N N . GLU A 1 98 ? -10.367 8.25 20.281 1 66.25 98 GLU A N 1
ATOM 801 C CA . GLU A 1 98 ? -8.984 7.809 20.188 1 66.25 98 GLU A CA 1
ATOM 802 C C . GLU A 1 98 ? -8.883 6.422 19.562 1 66.25 98 GLU A C 1
ATOM 804 O O . GLU A 1 98 ? -7.891 6.102 18.906 1 66.25 98 GLU A O 1
ATOM 809 N N . GLU A 1 99 ? -9.977 5.66 19.938 1 60.78 99 GLU A N 1
ATOM 810 C CA . GLU A 1 99 ? -9.906 4.254 19.547 1 60.78 99 GLU A CA 1
ATOM 811 C C . GLU A 1 99 ? -10.555 4.031 18.188 1 60.78 99 GLU A C 1
ATOM 813 O O . GLU A 1 99 ? -10.633 2.896 17.703 1 60.78 99 GLU A O 1
ATOM 818 N N . GLN A 1 100 ? -10.734 5.086 17.422 1 54.44 100 GLN A N 1
ATOM 819 C CA . GLN A 1 100 ? -11.586 4.832 16.266 1 54.44 100 GLN A CA 1
ATOM 820 C C . GLN A 1 100 ? -11.273 3.48 15.633 1 54.44 100 GLN A C 1
ATOM 822 O O . GLN A 1 100 ? -10.445 3.391 14.727 1 54.44 100 GLN A O 1
ATOM 827 N N . LYS A 1 101 ? -11.5 2.551 16.344 1 43.66 101 LYS A N 1
ATOM 828 C CA . LYS A 1 101 ? -11.461 1.218 15.75 1 43.66 101 LYS A CA 1
ATOM 829 C C . LYS A 1 101 ? -12.414 1.11 14.562 1 43.66 101 LYS A C 1
ATOM 831 O O . LYS A 1 101 ? -12.359 0.147 13.797 1 43.66 101 LYS A O 1
ATOM 836 N N . ASP A 1 102 ? -13.477 1.903 14.602 1 40.78 102 ASP A N 1
ATOM 837 C CA . ASP A 1 102 ? -14.633 1.539 13.781 1 40.78 102 ASP A CA 1
ATOM 838 C C . ASP A 1 102 ? -14.508 2.125 12.375 1 40.78 102 ASP A C 1
ATOM 840 O O . ASP A 1 102 ? -15.5 2.219 11.648 1 40.78 102 ASP A O 1
ATOM 844 N N . VAL A 1 103 ? -13.672 2.838 12.023 1 36.34 103 VAL A N 1
ATOM 845 C CA . VAL A 1 103 ? -13.789 3.145 10.602 1 36.34 103 VAL A CA 1
ATOM 846 C C . VAL A 1 103 ? -13.562 1.879 9.781 1 36.34 103 VAL A C 1
ATOM 848 O O . VAL A 1 103 ? -12.414 1.452 9.594 1 36.34 103 VAL A O 1
ATOM 851 N N . VAL A 1 104 ? -14.281 0.778 9.945 1 26.22 104 VAL A N 1
ATOM 852 C CA . VAL A 1 104 ? -14.25 -0.469 9.188 1 26.22 104 VAL A CA 1
ATOM 853 C C . VAL A 1 104 ? -14.898 -0.257 7.82 1 26.22 104 VAL A C 1
ATOM 855 O O . VAL A 1 104 ? -15.945 0.382 7.715 1 26.22 104 VAL A O 1
ATOM 858 N N . MET B 1 1 ? -6.973 19.859 23.672 1 63 1 MET B N 1
ATOM 859 C CA . MET B 1 1 ? -7.992 19.328 22.781 1 63 1 MET B CA 1
ATOM 860 C C . MET B 1 1 ? -7.727 17.875 22.453 1 63 1 MET B C 1
ATOM 862 O O . MET B 1 1 ? -6.578 17.469 22.25 1 63 1 MET B O 1
ATOM 866 N N . LYS B 1 2 ? -8.547 16.969 22.969 1 83 2 LYS B N 1
ATOM 867 C CA . LYS B 1 2 ? -8.359 15.539 22.766 1 83 2 LYS B CA 1
ATOM 868 C C . LYS B 1 2 ? -9.023 15.078 21.469 1 83 2 LYS B C 1
ATOM 870 O O . LYS B 1 2 ? -9.977 14.297 21.5 1 83 2 LYS B O 1
ATOM 875 N N . LYS B 1 3 ? -8.789 15.766 20.375 1 93.25 3 LYS B N 1
ATOM 876 C CA . LYS B 1 3 ? -9.328 15.391 19.062 1 93.25 3 LYS B CA 1
ATOM 877 C C . LYS B 1 3 ? -8.227 14.867 18.141 1 93.25 3 LYS B C 1
ATOM 879 O O . LYS B 1 3 ? -7.043 15.07 18.406 1 93.25 3 LYS B O 1
ATOM 884 N N . TYR B 1 4 ? -8.742 14.227 17.125 1 96.81 4 TYR B N 1
ATOM 885 C CA . TYR B 1 4 ? -7.828 13.664 16.141 1 96.81 4 TYR B CA 1
ATOM 886 C C . TYR B 1 4 ? -8.289 13.969 14.727 1 96.81 4 TYR B C 1
ATOM 888 O O . TYR B 1 4 ? -9.492 14.07 14.469 1 96.81 4 TYR B O 1
ATOM 896 N N . LEU B 1 5 ? -7.289 14.156 13.906 1 97.56 5 LEU B N 1
ATOM 897 C CA . LEU B 1 5 ? -7.535 14.219 12.477 1 97.56 5 LEU B CA 1
ATOM 898 C C . LEU B 1 5 ? -7.301 12.852 11.828 1 97.56 5 LEU B C 1
ATOM 900 O O . LEU B 1 5 ? -6.219 12.273 11.961 1 97.56 5 LEU B O 1
ATOM 904 N N . LEU B 1 6 ? -8.297 12.359 11.203 1 97.75 6 LEU B N 1
ATOM 905 C CA . LEU B 1 6 ? -8.148 11.156 10.391 1 97.75 6 LEU B CA 1
ATOM 906 C C . LEU B 1 6 ? -7.898 11.516 8.93 1 97.75 6 LEU B C 1
ATOM 908 O O . LEU B 1 6 ? -8.562 12.398 8.383 1 97.75 6 LEU B O 1
ATOM 912 N N . VAL B 1 7 ? -6.961 10.82 8.375 1 98.19 7 VAL B N 1
ATOM 913 C CA . VAL B 1 7 ? -6.633 11.055 6.977 1 98.19 7 VAL B CA 1
ATOM 914 C C . VAL B 1 7 ? -6.578 9.727 6.227 1 98.19 7 VAL B C 1
ATOM 916 O O . VAL B 1 7 ? -5.898 8.789 6.656 1 98.19 7 VAL B O 1
ATOM 919 N N . GLU B 1 8 ? -7.316 9.648 5.176 1 98.19 8 GLU B N 1
ATOM 920 C CA . GLU B 1 8 ? -7.219 8.492 4.289 1 98.19 8 GLU B CA 1
ATOM 921 C C . GLU B 1 8 ? -6.152 8.711 3.219 1 98.19 8 GLU B C 1
ATOM 923 O O . GLU B 1 8 ? -6.191 9.703 2.488 1 98.19 8 GLU B O 1
ATOM 928 N N . MET B 1 9 ? -5.316 7.766 3.109 1 98.31 9 MET B N 1
ATOM 929 C CA . MET B 1 9 ? -4.203 7.84 2.172 1 98.31 9 MET B CA 1
ATOM 930 C C . MET B 1 9 ? -4.559 7.18 0.845 1 98.31 9 MET B C 1
ATOM 932 O O . MET B 1 9 ? -5.609 6.543 0.728 1 98.31 9 MET B O 1
ATOM 936 N N . PRO B 1 10 ? -3.682 7.32 -0.169 1 97.44 10 PRO B N 1
ATOM 937 C CA . PRO B 1 10 ? -3.979 6.777 -1.496 1 97.44 10 PRO B CA 1
ATOM 938 C C . PRO B 1 10 ? -4.145 5.258 -1.487 1 97.44 10 PRO B C 1
ATOM 940 O O . PRO B 1 10 ? -4.836 4.703 -2.348 1 97.44 10 PRO B O 1
ATOM 943 N N . ASP B 1 11 ? -3.564 4.582 -0.544 1 96.69 11 ASP B N 1
ATOM 944 C CA . ASP B 1 11 ? -3.68 3.129 -0.462 1 96.69 11 ASP B CA 1
ATOM 945 C C . ASP B 1 11 ? -4.875 2.721 0.397 1 96.69 11 ASP B C 1
ATOM 947 O O . ASP B 1 11 ? -4.973 1.569 0.826 1 96.69 11 ASP B O 1
ATOM 951 N N . PHE B 1 12 ? -5.66 3.678 0.819 1 97.06 12 PHE B N 1
ATOM 952 C CA . PHE B 1 12 ? -6.883 3.498 1.598 1 97.06 12 PHE B CA 1
ATOM 953 C C . PHE B 1 12 ? -6.555 3.27 3.068 1 97.06 12 PHE B C 1
ATOM 955 O O . PHE B 1 12 ? -7.453 3.008 3.875 1 97.06 12 PHE B O 1
ATOM 962 N N . SER B 1 13 ? -5.301 3.316 3.402 1 97.25 13 SER B N 1
ATOM 963 C CA . SER B 1 13 ? -5 3.324 4.828 1 97.25 13 SER B CA 1
ATOM 964 C C . SER B 1 13 ? -5.5 4.602 5.492 1 97.25 13 SER B C 1
ATOM 966 O O . SER B 1 13 ? -5.672 5.629 4.828 1 97.25 13 SER B O 1
ATOM 968 N N . VAL B 1 14 ? -5.742 4.527 6.766 1 98.12 14 VAL B N 1
ATOM 969 C CA . VAL B 1 14 ? -6.203 5.688 7.52 1 98.12 14 VAL B CA 1
ATOM 970 C C . VAL B 1 14 ? -5.266 5.941 8.695 1 98.12 14 VAL B C 1
ATOM 972 O O . VAL B 1 14 ? -4.883 5.012 9.406 1 98.12 14 VAL B O 1
ATOM 975 N N . TRP B 1 15 ? -4.961 7.148 8.805 1 98 15 TRP B N 1
ATOM 976 C CA . TRP B 1 15 ? -4.023 7.559 9.852 1 98 15 TRP B CA 1
ATOM 977 C C . TRP B 1 15 ? -4.648 8.617 10.75 1 98 15 TRP B C 1
ATOM 979 O O . TRP B 1 15 ? -5.352 9.516 10.281 1 98 15 TRP B O 1
ATOM 989 N N . ARG B 1 16 ? -4.367 8.492 11.969 1 97.44 16 ARG B N 1
ATOM 990 C CA . ARG B 1 16 ? -4.836 9.43 12.984 1 97.44 16 ARG B CA 1
ATOM 991 C C . ARG B 1 16 ? -3.703 10.336 13.453 1 97.44 16 ARG B C 1
ATOM 993 O O . ARG B 1 16 ? -2.602 9.867 13.742 1 97.44 16 ARG B O 1
ATOM 1000 N N . VAL B 1 17 ? -3.975 11.594 13.508 1 97.5 17 VAL B N 1
ATOM 1001 C CA . VAL B 1 17 ? -3.021 12.602 13.961 1 97.5 17 VAL B CA 1
ATOM 1002 C C . VAL B 1 17 ? -3.646 13.445 15.07 1 97.5 17 VAL B C 1
ATOM 1004 O O . VAL B 1 17 ? -4.734 14 14.898 1 97.5 17 VAL B O 1
ATOM 1007 N N . PRO B 1 18 ? -2.977 13.523 16.188 1 97.06 18 PRO B N 1
ATOM 1008 C CA . PRO B 1 18 ? -3.523 14.43 17.203 1 97.06 18 PRO B CA 1
ATOM 1009 C C . PRO B 1 18 ? -3.646 15.867 16.703 1 97.06 18 PRO B C 1
ATOM 1011 O O . PRO B 1 18 ? -2.684 16.422 16.156 1 97.06 18 PRO B O 1
ATOM 1014 N N . THR B 1 19 ? -4.785 16.469 16.953 1 97.19 19 THR B N 1
ATOM 1015 C CA . THR B 1 19 ? -4.996 17.828 16.453 1 97.19 19 THR B CA 1
ATOM 1016 C C . THR B 1 19 ? -4.09 18.812 17.188 1 97.19 19 THR B C 1
ATOM 1018 O O . THR B 1 19 ? -3.803 19.891 16.672 1 97.19 19 THR B O 1
ATOM 1021 N N . GLN B 1 20 ? -3.66 18.422 18.328 1 96.69 20 GLN B N 1
ATOM 1022 C CA . GLN B 1 20 ? -2.752 19.281 19.078 1 96.69 20 GLN B CA 1
ATOM 1023 C C . GLN B 1 20 ? -1.468 19.547 18.297 1 96.69 20 GLN B C 1
ATOM 1025 O O . GLN B 1 20 ? -0.892 20.625 18.391 1 96.69 20 GLN B O 1
ATOM 1030 N N . ILE B 1 21 ? -1.006 18.594 17.547 1 97.25 21 ILE B N 1
ATOM 1031 C CA . ILE B 1 21 ? 0.2 18.734 16.75 1 97.25 21 ILE B CA 1
ATOM 1032 C C . ILE B 1 21 ? -0.014 19.828 15.695 1 97.25 21 ILE B C 1
ATOM 1034 O O . ILE B 1 21 ? 0.869 20.656 15.461 1 97.25 21 ILE B O 1
ATOM 1038 N N . ILE B 1 22 ? -1.131 19.828 15.133 1 97.88 22 ILE B N 1
ATOM 1039 C CA . ILE B 1 22 ? -1.49 20.812 14.117 1 97.88 22 ILE B CA 1
ATOM 1040 C C . ILE B 1 22 ? -1.636 22.188 14.758 1 97.88 22 ILE B C 1
ATOM 1042 O O . ILE B 1 22 ? -1.112 23.172 14.242 1 97.88 22 ILE B O 1
ATOM 1046 N N . ALA B 1 23 ? -2.258 22.266 15.898 1 97.62 23 ALA B N 1
ATOM 1047 C CA . ALA B 1 23 ? -2.418 23.516 16.625 1 97.62 23 ALA B CA 1
ATOM 1048 C C . ALA B 1 23 ? -1.063 24.125 17 1 97.62 23 ALA B C 1
ATOM 1050 O O . ALA B 1 23 ? -0.864 25.328 16.875 1 97.62 23 ALA B O 1
ATOM 1051 N N . ASP B 1 24 ? -0.236 23.281 17.391 1 97.06 24 ASP B N 1
ATOM 1052 C CA . ASP B 1 24 ? 1.088 23.75 17.797 1 97.06 24 ASP B CA 1
ATOM 1053 C C . ASP B 1 24 ? 1.832 24.375 16.625 1 97.06 24 ASP B C 1
ATOM 1055 O O . ASP B 1 24 ? 2.533 25.375 16.797 1 97.06 24 ASP B O 1
ATOM 1059 N N . THR B 1 25 ? 1.689 23.797 15.469 1 96.5 25 THR B N 1
ATOM 1060 C CA . THR B 1 25 ? 2.367 24.344 14.297 1 96.5 25 THR B CA 1
ATOM 1061 C C . THR B 1 25 ? 1.826 25.719 13.953 1 96.5 25 THR B C 1
ATOM 1063 O O . THR B 1 25 ? 2.588 26.625 13.578 1 96.5 25 THR B O 1
ATOM 1066 N N . ARG B 1 26 ? 0.533 25.906 14.07 1 97.44 26 ARG B N 1
ATOM 1067 C CA . ARG B 1 26 ? -0.055 27.219 13.836 1 97.44 26 ARG B CA 1
ATOM 1068 C C . ARG B 1 26 ? 0.433 28.234 14.875 1 97.44 26 ARG B C 1
ATOM 1070 O O . ARG B 1 26 ? 0.807 29.359 14.523 1 97.44 26 ARG B O 1
ATOM 1077 N N . THR B 1 27 ? 0.42 27.844 16.078 1 97.94 27 THR B N 1
ATOM 1078 C CA . THR B 1 27 ? 0.902 28.703 17.156 1 97.94 27 THR B CA 1
ATOM 1079 C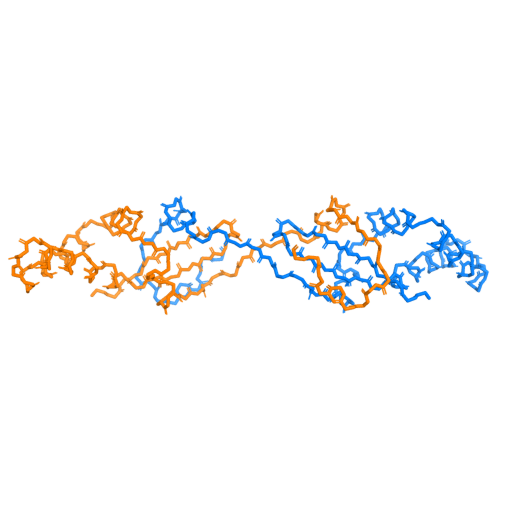 C . THR B 1 27 ? 2.35 29.109 16.906 1 97.94 27 THR B C 1
ATOM 1081 O O . THR B 1 27 ? 2.689 30.297 17.016 1 97.94 27 THR B O 1
ATOM 1084 N N . ASP B 1 28 ? 3.172 28.125 16.562 1 97.06 28 ASP B N 1
ATOM 1085 C CA . ASP B 1 28 ? 4.578 28.406 16.281 1 97.06 28 ASP B CA 1
ATOM 1086 C C . ASP B 1 28 ? 4.73 29.391 15.133 1 97.06 28 ASP B C 1
ATOM 1088 O O . ASP B 1 28 ? 5.555 30.312 15.195 1 97.06 28 ASP B O 1
ATOM 1092 N N . TYR B 1 29 ? 3.965 29.203 14.117 1 96.5 29 TYR B N 1
ATOM 1093 C CA . TYR B 1 29 ? 4.039 30.062 12.945 1 96.5 29 TYR B CA 1
ATOM 1094 C C . TYR B 1 29 ? 3.779 31.516 13.328 1 96.5 29 TYR B C 1
ATOM 1096 O O . TYR B 1 29 ? 4.602 32.406 13.055 1 96.5 29 TYR B O 1
ATOM 1104 N N . TYR B 1 30 ? 2.701 31.812 13.992 1 97.19 30 TYR B N 1
ATOM 1105 C CA . TYR B 1 30 ? 2.311 33.188 14.305 1 97.19 30 TYR B CA 1
ATOM 1106 C C . TYR B 1 30 ? 3.188 33.75 15.406 1 97.19 30 TYR B C 1
ATOM 1108 O O . TYR B 1 30 ? 3.533 34.938 15.367 1 97.19 30 TYR B O 1
ATOM 1116 N N . ALA B 1 31 ? 3.604 32.938 16.359 1 96.62 31 ALA B N 1
ATOM 1117 C CA . ALA B 1 31 ? 4.457 33.406 17.438 1 96.62 31 ALA B CA 1
ATOM 1118 C C . ALA B 1 31 ? 5.867 33.719 16.922 1 96.62 31 ALA B C 1
ATOM 1120 O O . ALA B 1 31 ? 6.434 34.75 17.234 1 96.62 31 ALA B O 1
ATOM 1121 N N . GLU B 1 32 ? 6.398 32.875 16.141 1 95.25 32 GLU B N 1
ATOM 1122 C CA . GLU B 1 32 ? 7.797 32.969 15.742 1 95.25 32 GLU B CA 1
ATOM 1123 C C . GLU B 1 32 ? 7.945 33.812 14.484 1 95.25 32 GLU B C 1
ATOM 1125 O O . GLU B 1 32 ? 8.867 34.625 14.383 1 95.25 32 GLU B O 1
ATOM 1130 N N . ARG B 1 33 ? 7.059 33.688 13.609 1 92.38 33 ARG B N 1
ATOM 1131 C CA . ARG B 1 33 ? 7.215 34.375 12.328 1 92.38 33 ARG B CA 1
ATOM 1132 C C . ARG B 1 33 ? 6.559 35.75 12.359 1 92.38 33 ARG B C 1
ATOM 1134 O O . ARG B 1 33 ? 7.043 36.688 11.719 1 92.38 33 ARG B O 1
ATOM 1141 N N . CYS B 1 34 ? 5.504 35.938 13.141 1 92.81 34 CYS B N 1
ATOM 1142 C CA . CYS B 1 34 ? 4.754 37.188 13.141 1 92.81 34 CYS B CA 1
ATOM 1143 C C . CYS B 1 34 ? 5.031 37.969 14.406 1 92.81 34 CYS B C 1
ATOM 1145 O O . CYS B 1 34 ? 4.594 39.125 14.531 1 92.81 34 CYS B O 1
ATOM 1147 N N . GLY B 1 35 ? 5.629 37.344 15.422 1 94.62 35 GLY B N 1
ATOM 1148 C CA . GLY B 1 35 ? 6.02 38.062 16.641 1 94.62 35 GLY B CA 1
ATOM 1149 C C . GLY B 1 35 ? 4.867 38.281 17.594 1 94.62 35 GLY B C 1
ATOM 1150 O O . GLY B 1 35 ? 4.895 39.188 18.406 1 94.62 35 GLY B O 1
ATOM 1151 N N . GLU B 1 36 ? 3.922 37.406 17.438 1 96.5 36 GLU B N 1
ATOM 1152 C CA . GLU B 1 36 ? 2.768 37.5 18.328 1 96.5 36 GLU B CA 1
ATOM 1153 C C . GLU B 1 36 ? 3.027 36.812 19.656 1 96.5 36 GLU B C 1
ATOM 1155 O O . GLU B 1 36 ? 3.924 35.969 19.766 1 96.5 36 GLU B O 1
ATOM 1160 N N . ASP B 1 37 ? 2.275 37.25 20.656 1 97.75 37 ASP B N 1
ATOM 1161 C CA . ASP B 1 37 ? 2.371 36.625 21.953 1 97.75 37 ASP B CA 1
ATOM 1162 C C . ASP B 1 37 ? 1.947 35.156 21.875 1 97.75 37 ASP B C 1
ATOM 1164 O O . ASP B 1 37 ? 0.823 34.844 21.469 1 97.75 37 ASP B O 1
ATOM 1168 N N . ARG B 1 38 ? 2.812 34.281 22.219 1 97.38 38 ARG B N 1
ATOM 1169 C CA . ARG B 1 38 ? 2.607 32.844 22.047 1 97.38 38 ARG B CA 1
ATOM 1170 C C . ARG B 1 38 ? 1.37 32.375 22.797 1 97.38 38 ARG B C 1
ATOM 1172 O O . ARG B 1 38 ? 0.577 31.578 22.281 1 97.38 38 ARG B O 1
ATOM 1179 N N . GLU B 1 39 ? 1.217 32.75 24.062 1 97.5 39 GLU B N 1
ATOM 1180 C CA . GLU B 1 39 ? 0.08 32.344 24.875 1 97.5 39 GLU B CA 1
ATOM 1181 C C . GLU B 1 39 ? -1.238 32.812 24.266 1 97.5 39 GLU B C 1
ATOM 1183 O O . GLU B 1 39 ? -2.232 32.062 24.281 1 97.5 39 GLU B O 1
ATOM 1188 N N . LYS B 1 40 ? -1.242 34 23.797 1 97.56 40 LYS B N 1
ATOM 1189 C CA . LYS B 1 40 ? -2.434 34.531 23.141 1 97.56 40 LYS B CA 1
ATOM 1190 C C . LYS B 1 40 ? -2.775 33.75 21.875 1 97.56 40 LYS B C 1
ATOM 1192 O O . LYS B 1 40 ? -3.932 33.406 21.656 1 97.56 40 LYS B O 1
ATOM 1197 N N . VAL B 1 41 ? -1.776 33.469 21.078 1 98 41 VAL B N 1
ATOM 1198 C CA . VAL B 1 41 ? -1.981 32.75 19.812 1 98 41 VAL B CA 1
ATOM 1199 C C . VAL B 1 41 ? -2.461 31.328 20.109 1 98 41 VAL B C 1
ATOM 1201 O O . VAL B 1 41 ? -3.346 30.812 19.406 1 98 41 VAL B O 1
ATOM 1204 N N . LYS B 1 42 ? -1.835 30.766 21.047 1 97.62 42 LYS B N 1
ATOM 1205 C CA . LYS B 1 42 ? -2.24 29.406 21.438 1 97.62 42 LYS B CA 1
ATOM 1206 C C . LYS B 1 42 ? -3.725 29.359 21.797 1 97.62 42 LYS B C 1
ATOM 1208 O O . LYS B 1 42 ? -4.453 28.484 21.328 1 97.62 42 LYS B O 1
ATOM 1213 N N . ALA B 1 43 ? -4.141 30.266 22.625 1 96.94 43 ALA B N 1
ATOM 1214 C CA . ALA B 1 43 ? -5.539 30.328 23.031 1 96.94 43 ALA B CA 1
ATOM 1215 C C . ALA B 1 43 ? -6.457 30.562 21.844 1 96.94 43 ALA B C 1
ATOM 1217 O O . ALA B 1 43 ? -7.516 29.938 21.734 1 96.94 43 ALA B O 1
ATOM 1218 N N . GLU B 1 44 ? -6.09 31.453 21.016 1 96.94 44 GLU B N 1
ATOM 1219 C CA . GLU B 1 44 ? -6.859 31.75 19.812 1 96.94 44 GLU B CA 1
ATOM 1220 C C . GLU B 1 44 ? -6.957 30.531 18.891 1 96.94 44 GLU B C 1
ATOM 1222 O O . GLU B 1 44 ? -8.016 30.266 18.312 1 96.94 44 GLU B O 1
ATOM 1227 N N . THR B 1 45 ? -5.875 29.875 18.734 1 97.62 45 THR B N 1
ATOM 1228 C CA . THR B 1 45 ? -5.828 28.672 17.906 1 97.62 45 THR B CA 1
ATOM 1229 C C . THR B 1 45 ? -6.766 27.594 18.438 1 97.62 45 THR B C 1
ATOM 1231 O O . THR B 1 45 ? -7.539 27 17.688 1 97.62 45 THR B O 1
ATOM 1234 N N . GLU B 1 46 ? -6.66 27.344 19.703 1 96.19 46 GLU B N 1
ATOM 1235 C CA . GLU B 1 46 ? -7.523 26.344 20.328 1 96.19 46 GLU B CA 1
ATOM 1236 C C . GLU B 1 46 ? -8.992 26.688 20.141 1 96.19 46 GLU B C 1
ATOM 1238 O O . GLU B 1 46 ? -9.812 25.828 19.844 1 96.19 46 GLU B O 1
ATOM 1243 N N . GLN B 1 47 ? -9.297 27.922 20.344 1 96.5 47 GLN B N 1
ATOM 1244 C CA . GLN B 1 47 ? -10.672 28.391 20.156 1 96.5 47 GLN B CA 1
ATOM 1245 C C . GLN B 1 47 ? -11.125 28.188 18.719 1 96.5 47 GLN B C 1
ATOM 1247 O O . GLN B 1 47 ? -12.219 27.672 18.469 1 96.5 47 GLN B O 1
ATOM 1252 N N . LEU B 1 48 ? -10.25 28.641 17.797 1 97.12 48 LEU B N 1
ATOM 1253 C CA . LEU B 1 48 ? -10.547 28.516 16.375 1 97.12 48 LEU B CA 1
ATOM 1254 C C . LEU B 1 48 ? -10.789 27.062 15.992 1 97.12 48 LEU B C 1
ATOM 1256 O O . LEU B 1 48 ? -11.781 26.75 15.328 1 97.12 48 LEU B O 1
ATOM 1260 N N . PHE B 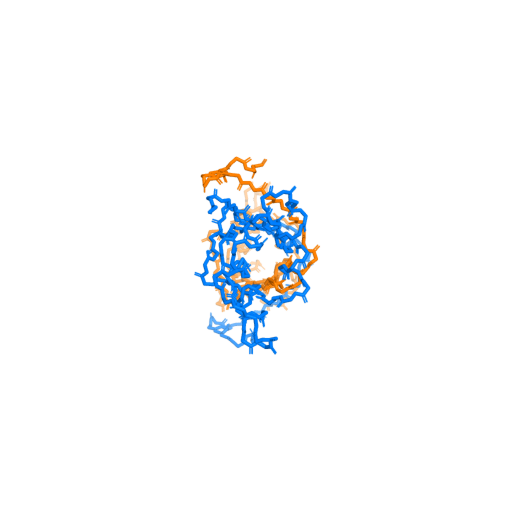1 49 ? -9.906 26.156 16.438 1 96.56 49 PHE B N 1
ATOM 1261 C CA . PHE B 1 49 ? -9.984 24.75 16.094 1 96.56 49 PHE B CA 1
ATOM 1262 C C . PHE B 1 49 ? -11.188 24.094 16.75 1 96.56 49 PHE B C 1
ATOM 1264 O O . PHE B 1 49 ? -11.789 23.172 16.188 1 96.56 49 PHE B O 1
ATOM 1271 N N . THR B 1 50 ? -11.57 24.531 17.891 1 94.06 50 THR B N 1
ATOM 1272 C CA . THR B 1 50 ? -12.734 24 18.594 1 94.06 50 THR B CA 1
ATOM 1273 C C . THR B 1 50 ? -14.031 24.453 17.938 1 94.06 50 THR B C 1
ATOM 1275 O O . THR B 1 50 ? -14.977 23.672 17.812 1 94.06 50 THR B O 1
ATOM 1278 N N . ALA B 1 51 ? -14 25.609 17.531 1 94.19 51 ALA B N 1
ATOM 1279 C CA . ALA B 1 51 ? -15.203 26.219 16.953 1 94.19 51 ALA B CA 1
ATOM 1280 C C . ALA B 1 51 ? -15.422 25.75 15.523 1 94.19 51 ALA B C 1
ATOM 1282 O O . ALA B 1 51 ? -16.562 25.594 15.078 1 94.19 51 ALA B O 1
ATOM 1283 N N . HIS B 1 52 ? -14.305 25.594 14.734 1 95.5 52 HIS B N 1
ATOM 1284 C CA . HIS B 1 52 ? -14.375 25.25 13.32 1 95.5 52 HIS B CA 1
ATOM 1285 C C . HIS B 1 52 ? -13.398 24.125 12.969 1 95.5 52 HIS B C 1
ATOM 1287 O O . HIS B 1 52 ? -12.242 24.391 12.633 1 95.5 52 HIS B O 1
ATOM 1293 N N . GLU B 1 53 ? -13.945 23 12.945 1 92.44 53 GLU B N 1
ATOM 1294 C CA . GLU B 1 53 ? -13.102 21.828 12.742 1 92.44 53 GLU B CA 1
ATOM 1295 C C . GLU B 1 53 ? -12.461 21.859 11.352 1 92.44 53 GLU B C 1
ATOM 1297 O O . GLU B 1 53 ? -11.359 21.328 11.164 1 92.44 53 GLU B O 1
ATOM 1302 N N . TYR B 1 54 ? -13.133 22.484 10.383 1 95.88 54 TYR B N 1
ATOM 1303 C CA . TYR B 1 54 ? -12.578 22.578 9.039 1 95.88 54 TYR B CA 1
ATOM 1304 C C . TYR B 1 54 ? -11.242 23.312 9.047 1 95.88 54 TYR B C 1
ATOM 1306 O O . TYR B 1 54 ? -10.383 23.062 8.195 1 95.88 54 TYR B O 1
ATOM 1314 N N . GLU B 1 55 ? -11.047 24.219 10 1 97 55 GLU B N 1
ATOM 1315 C CA . GLU B 1 55 ? -9.812 24.984 10.094 1 97 55 GLU B CA 1
ATOM 1316 C C . GLU B 1 55 ? -8.625 24.078 10.406 1 97 55 GLU B C 1
ATOM 1318 O O . GLU B 1 55 ? -7.496 24.375 10 1 97 55 GLU B O 1
ATOM 1323 N N . ILE B 1 56 ? -8.867 22.969 11.086 1 97.5 56 ILE B N 1
ATOM 1324 C CA . ILE B 1 56 ? -7.809 22.016 11.375 1 97.5 56 ILE B CA 1
ATOM 1325 C C . ILE B 1 56 ? -7.309 21.391 10.078 1 97.5 56 ILE B C 1
ATOM 1327 O O . ILE B 1 56 ? -6.102 21.375 9.812 1 97.5 56 ILE B O 1
ATOM 1331 N N . GLU B 1 57 ? -8.234 20.906 9.258 1 97.19 57 GLU B N 1
ATOM 1332 C CA . GLU B 1 57 ? -7.887 20.312 7.973 1 97.19 57 GLU B CA 1
ATOM 1333 C C . GLU B 1 57 ? -7.199 21.328 7.066 1 97.19 57 GLU B C 1
ATOM 1335 O O . GLU B 1 57 ? -6.215 21 6.398 1 97.19 57 GLU B O 1
ATOM 1340 N N . ASP B 1 58 ? -7.797 22.547 7.07 1 97.38 58 ASP B N 1
ATOM 1341 C CA . ASP B 1 58 ? -7.293 23.609 6.211 1 97.38 58 ASP B CA 1
ATOM 1342 C C . ASP B 1 58 ? -5.844 23.953 6.547 1 97.38 58 ASP B C 1
ATOM 1344 O O . ASP B 1 58 ? -4.996 24.031 5.656 1 97.38 58 ASP B O 1
ATOM 1348 N N . TRP B 1 59 ? -5.555 24.141 7.77 1 98.06 59 TRP B N 1
ATOM 1349 C CA . TRP B 1 59 ? -4.184 24.438 8.164 1 98.06 59 TRP B CA 1
ATOM 1350 C C . TRP B 1 59 ? -3.258 23.266 7.836 1 98.06 59 TRP B C 1
ATOM 1352 O O . TRP B 1 59 ? -2.176 23.469 7.277 1 98.06 59 TRP B O 1
ATOM 1362 N N . ALA B 1 60 ? -3.676 22.062 8.219 1 98.19 60 ALA B N 1
ATOM 1363 C CA . ALA B 1 60 ? -2.873 20.859 7.992 1 98.19 60 ALA B CA 1
ATOM 1364 C C . ALA B 1 60 ? -2.494 20.734 6.52 1 98.19 60 ALA B C 1
ATOM 1366 O O . ALA B 1 60 ? -1.314 20.578 6.188 1 98.19 60 ALA B O 1
ATOM 1367 N N . ALA B 1 61 ? -3.465 20.828 5.633 1 97.88 61 ALA B N 1
ATOM 1368 C CA . ALA B 1 61 ? -3.277 20.594 4.203 1 97.88 61 ALA B CA 1
ATOM 1369 C C . ALA B 1 61 ? -2.449 21.703 3.562 1 97.88 61 ALA B C 1
ATOM 1371 O O . ALA B 1 61 ? -1.65 21.438 2.658 1 97.88 61 ALA B O 1
ATOM 1372 N N . ASN B 1 62 ? -2.588 22.906 4.078 1 98 62 ASN B N 1
ATOM 1373 C CA . ASN B 1 62 ? -2.033 24.047 3.355 1 98 62 ASN B CA 1
ATOM 1374 C C . ASN B 1 62 ? -0.722 24.531 3.977 1 98 62 ASN B C 1
ATOM 1376 O O . ASN B 1 62 ? 0.061 25.219 3.33 1 98 62 ASN B O 1
ATOM 1380 N N . ASN B 1 63 ? -0.468 24.156 5.199 1 97.69 63 ASN B N 1
ATOM 1381 C CA . ASN B 1 63 ? 0.672 24.766 5.875 1 97.69 63 ASN B CA 1
ATOM 1382 C C . ASN B 1 63 ? 1.62 23.703 6.438 1 97.69 63 ASN B C 1
ATOM 1384 O O . ASN B 1 63 ? 2.664 24.047 7 1 97.69 63 ASN B O 1
ATOM 1388 N N . MET B 1 64 ? 1.272 22.438 6.293 1 97.94 64 MET B N 1
ATOM 1389 C CA . MET B 1 64 ? 2.127 21.375 6.82 1 97.94 64 MET B CA 1
ATOM 1390 C C . MET B 1 64 ? 2.361 20.297 5.77 1 97.94 64 MET B C 1
ATOM 1392 O O . MET B 1 64 ? 1.575 20.141 4.832 1 97.94 64 MET B O 1
ATOM 1396 N N . ASP B 1 65 ? 3.494 19.578 5.988 1 98.25 65 ASP B N 1
ATOM 1397 C CA . ASP B 1 65 ? 3.787 18.391 5.191 1 98.25 65 ASP B CA 1
ATOM 1398 C C . ASP B 1 65 ? 3.631 17.125 6.023 1 98.25 65 ASP B C 1
ATOM 1400 O O . ASP B 1 65 ? 3.746 17.156 7.25 1 98.25 65 ASP B O 1
ATOM 1404 N N . TRP B 1 66 ? 3.377 16.031 5.312 1 98.5 66 TRP B N 1
ATOM 1405 C CA . TRP B 1 66 ? 3.227 14.742 5.977 1 98.5 66 TRP B CA 1
ATOM 1406 C C . TRP B 1 66 ? 4.445 14.43 6.84 1 98.5 66 TRP B C 1
ATOM 1408 O O . TRP B 1 66 ? 4.309 13.938 7.961 1 98.5 66 TRP B O 1
ATOM 1418 N N . ASP B 1 67 ? 5.578 14.758 6.375 1 97.56 67 ASP B N 1
ATOM 1419 C CA . ASP B 1 67 ? 6.82 14.438 7.078 1 97.56 67 ASP B CA 1
ATOM 1420 C C . ASP B 1 67 ? 6.859 15.109 8.453 1 97.56 67 ASP B C 1
ATOM 1422 O O . ASP B 1 67 ? 7.512 14.609 9.367 1 97.56 67 ASP B O 1
ATOM 1426 N N . GLU B 1 68 ? 6.121 16.172 8.617 1 95.62 68 GLU B N 1
ATOM 1427 C CA . GLU B 1 68 ? 6.102 16.906 9.875 1 95.62 68 GLU B CA 1
ATOM 1428 C C . GLU B 1 68 ? 5.188 16.234 10.898 1 95.62 68 GLU B C 1
ATOM 1430 O O . GLU B 1 68 ? 5.34 16.438 12.102 1 95.62 68 GLU B O 1
ATOM 1435 N N . VAL B 1 69 ? 4.32 15.406 10.367 1 97.38 69 VAL B N 1
ATOM 1436 C CA . VAL B 1 69 ? 3.279 14.922 11.266 1 97.38 69 VAL B CA 1
ATOM 1437 C C . VAL B 1 69 ? 3.408 13.406 11.43 1 97.38 69 VAL B C 1
ATOM 1439 O O . VAL B 1 69 ? 2.875 12.828 12.375 1 97.38 69 VAL B O 1
ATOM 1442 N N . LYS B 1 70 ? 4.121 12.734 10.508 1 97.81 70 LYS B N 1
ATOM 1443 C CA . LYS B 1 70 ? 4.156 11.281 10.398 1 97.81 70 LYS B CA 1
ATOM 1444 C C . LYS B 1 70 ? 4.633 10.641 11.695 1 97.81 70 LYS B C 1
ATOM 1446 O O . LYS B 1 70 ? 4.16 9.57 12.078 1 97.81 70 LYS B O 1
ATOM 1451 N N . ALA B 1 71 ? 5.465 11.336 12.422 1 97.88 71 ALA B N 1
ATOM 1452 C CA . ALA B 1 71 ? 6.016 10.781 13.656 1 97.88 71 ALA B CA 1
ATOM 1453 C C . ALA B 1 71 ? 4.938 10.664 14.734 1 97.88 71 ALA B C 1
ATOM 1455 O O . ALA B 1 71 ? 5.086 9.898 15.688 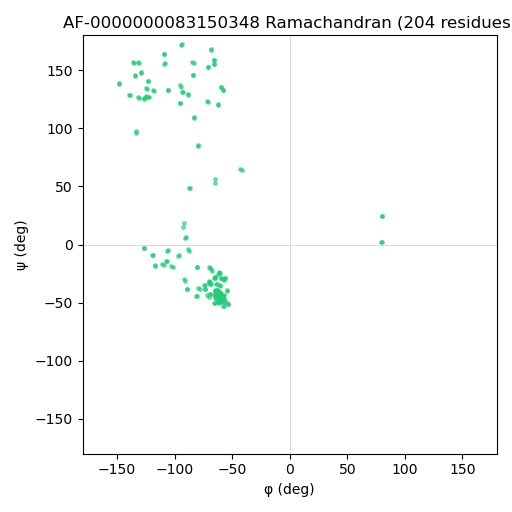1 97.88 71 ALA B O 1
ATOM 1456 N N . HIS B 1 72 ? 3.908 11.375 14.609 1 97.44 72 HIS B N 1
ATOM 1457 C CA . HIS B 1 72 ? 2.842 11.391 15.602 1 97.44 72 HIS B CA 1
ATOM 1458 C C . HIS B 1 72 ? 1.614 10.633 15.109 1 97.44 72 HIS B C 1
ATOM 1460 O O . HIS B 1 72 ? 0.622 10.516 15.828 1 97.44 72 HIS B O 1
ATOM 1466 N N . ALA B 1 73 ? 1.712 10.219 13.922 1 97.75 73 ALA B N 1
ATOM 1467 C CA . ALA B 1 73 ? 0.564 9.562 13.297 1 97.75 73 ALA B CA 1
ATOM 1468 C C . ALA B 1 73 ? 0.523 8.078 13.664 1 97.75 73 ALA B C 1
ATOM 1470 O O . ALA B 1 73 ? 1.567 7.434 13.773 1 97.75 73 ALA B O 1
ATOM 1471 N N . VAL B 1 74 ? -0.691 7.625 13.781 1 97.25 74 VAL B N 1
ATOM 1472 C CA . VAL B 1 74 ? -0.925 6.207 14.039 1 97.25 74 VAL B CA 1
ATOM 1473 C C . VAL B 1 74 ? -1.852 5.633 12.977 1 97.25 74 VAL B C 1
ATOM 1475 O O . VAL B 1 74 ? -2.92 6.188 12.703 1 97.25 74 VAL B O 1
ATOM 1478 N N . GLN B 1 75 ? -1.395 4.586 12.398 1 97.31 75 GLN B N 1
ATOM 1479 C CA . GLN B 1 75 ? -2.254 3.916 11.43 1 97.31 75 GLN B CA 1
ATOM 1480 C C . GLN B 1 75 ? -3.416 3.209 12.117 1 97.31 75 GLN B C 1
ATOM 1482 O O . GLN B 1 75 ? -3.205 2.336 12.961 1 97.31 75 GLN B O 1
ATOM 1487 N N . VAL B 1 76 ? -4.574 3.539 11.75 1 96.75 76 VAL B N 1
ATOM 1488 C CA . VAL B 1 76 ? -5.719 2.941 12.43 1 96.75 76 VAL B CA 1
ATOM 1489 C C . VAL B 1 76 ? -6.426 1.969 11.492 1 96.75 76 VAL B C 1
ATOM 1491 O O . VAL B 1 76 ? -7.238 1.15 11.93 1 96.75 76 VAL B O 1
ATOM 1494 N N . LYS B 1 77 ? -6.191 2.043 10.219 1 97.06 77 LYS B N 1
ATOM 1495 C CA . LYS B 1 77 ? -6.641 1.104 9.195 1 97.06 77 LYS B CA 1
ATOM 1496 C C . LYS B 1 77 ? -5.539 0.839 8.172 1 97.06 77 LYS B C 1
ATOM 1498 O O . LYS B 1 77 ? -4.941 1.775 7.637 1 97.06 77 LYS B O 1
ATOM 1503 N N . ALA B 1 78 ? -5.332 -0.431 7.992 1 96.44 78 ALA B N 1
ATOM 1504 C CA . ALA B 1 78 ? -4.312 -0.804 7.012 1 96.44 78 ALA B CA 1
ATOM 1505 C C . ALA B 1 78 ? -4.785 -0.51 5.594 1 96.44 78 ALA B C 1
ATOM 1507 O O . ALA B 1 78 ? -5.988 -0.461 5.328 1 96.44 78 ALA B O 1
ATOM 1508 N N . GLY B 1 79 ? -3.803 -0.259 4.707 1 96.75 79 GLY B N 1
ATOM 1509 C CA . GLY B 1 79 ? -4.121 -0.112 3.295 1 96.75 79 GLY B CA 1
ATOM 1510 C C . GLY B 1 79 ? -4.586 -1.405 2.65 1 96.75 79 GLY B C 1
ATOM 1511 O O . GLY B 1 79 ? -4.555 -2.465 3.279 1 96.75 79 GLY B O 1
ATOM 1512 N N . GLU B 1 80 ? -5.129 -1.233 1.457 1 96.44 80 GLU B N 1
ATOM 1513 C CA . GLU B 1 80 ? -5.602 -2.375 0.679 1 96.44 80 GLU B CA 1
ATOM 1514 C C . GLU B 1 80 ? -4.84 -2.5 -0.637 1 96.44 80 GLU B C 1
ATOM 1516 O O . GLU B 1 80 ? -4.555 -1.496 -1.293 1 96.44 80 GLU B O 1
ATOM 1521 N N . VAL B 1 81 ? -4.434 -3.682 -0.872 1 96.88 81 VAL B N 1
ATOM 1522 C CA . VAL B 1 81 ? -3.826 -3.996 -2.16 1 96.88 81 VAL B CA 1
ATOM 1523 C C . VAL B 1 81 ? -4.602 -5.125 -2.838 1 96.88 81 VAL B C 1
ATOM 1525 O O . VAL B 1 81 ? -4.922 -6.133 -2.203 1 96.88 81 VAL B O 1
ATOM 1528 N N . ASP B 1 82 ? -5.027 -4.918 -4.062 1 97.62 82 ASP B N 1
ATOM 1529 C CA . ASP B 1 82 ? -5.664 -5.984 -4.832 1 97.62 82 ASP B CA 1
ATOM 1530 C C . ASP B 1 82 ? -4.621 -6.926 -5.426 1 97.62 82 ASP B C 1
ATOM 1532 O O . ASP B 1 82 ? -4.32 -6.852 -6.621 1 97.62 82 ASP B O 1
ATOM 1536 N N . TYR B 1 83 ? -4.223 -7.852 -4.695 1 98.12 83 TYR B N 1
ATOM 1537 C CA . TYR B 1 83 ? -3.158 -8.766 -5.102 1 98.12 83 TYR B CA 1
ATOM 1538 C C . TYR B 1 83 ? -3.621 -9.672 -6.234 1 98.12 83 TYR B C 1
ATOM 1540 O O . TYR B 1 83 ? -2.822 -10.07 -7.086 1 98.12 83 TYR B O 1
ATOM 1548 N N . GLN B 1 84 ? -4.902 -10.047 -6.238 1 98.5 84 GLN B N 1
ATOM 1549 C CA . GLN B 1 84 ? -5.426 -10.875 -7.32 1 98.5 84 GLN B CA 1
ATOM 1550 C C . GLN B 1 84 ? -5.312 -10.164 -8.664 1 98.5 84 GLN B C 1
ATOM 1552 O O . GLN B 1 84 ? -4.891 -10.758 -9.656 1 98.5 84 GLN B O 1
ATOM 1557 N N . GLU B 1 85 ? -5.703 -8.898 -8.656 1 98.44 85 GLU B N 1
ATOM 1558 C CA . GLU B 1 85 ? -5.547 -8.102 -9.859 1 98.44 85 GLU B CA 1
ATOM 1559 C C . GLU B 1 85 ? -4.09 -8.055 -10.312 1 98.44 85 GLU B C 1
ATOM 1561 O O . GLU B 1 85 ? -3.795 -8.227 -11.5 1 98.44 85 GLU B O 1
ATOM 1566 N N . GLY B 1 86 ? -3.178 -7.859 -9.398 1 98.44 86 GLY B N 1
ATOM 1567 C CA . GLY B 1 86 ? -1.759 -7.867 -9.719 1 98.44 86 GLY B CA 1
ATOM 1568 C C . GLY B 1 86 ? -1.278 -9.203 -10.258 1 98.44 86 GLY B C 1
ATOM 1569 O O . GLY B 1 86 ? -0.499 -9.25 -11.211 1 98.44 86 GLY B O 1
ATOM 1570 N N . TRP B 1 87 ? -1.78 -10.242 -9.648 1 98.56 87 TRP B N 1
ATOM 1571 C CA . TRP B 1 87 ? -1.385 -11.586 -10.047 1 98.56 87 TRP B CA 1
ATOM 1572 C C . TRP B 1 87 ? -1.824 -11.883 -11.477 1 98.56 87 TRP B C 1
ATOM 1574 O O . TRP B 1 87 ? -1.056 -12.438 -12.266 1 98.56 87 TRP B O 1
ATOM 1584 N N . ILE B 1 88 ? -2.969 -11.477 -11.797 1 98.38 88 ILE B N 1
ATOM 1585 C CA . ILE B 1 88 ? -3.537 -11.789 -13.102 1 98.38 88 ILE B CA 1
ATOM 1586 C C . ILE B 1 88 ? -2.973 -10.844 -14.156 1 98.38 88 ILE B C 1
ATOM 1588 O O . ILE B 1 88 ? -2.506 -11.281 -15.211 1 98.38 88 ILE B O 1
ATOM 1592 N N . ASN B 1 89 ? -2.902 -9.523 -13.82 1 98.12 89 ASN B N 1
ATOM 1593 C CA . ASN B 1 89 ? -2.689 -8.547 -14.883 1 98.12 89 ASN B CA 1
ATOM 1594 C C . ASN B 1 89 ? -1.403 -7.758 -14.672 1 98.12 89 ASN B C 1
ATOM 1596 O O . ASN B 1 89 ? -1.014 -6.953 -15.516 1 98.12 89 ASN B O 1
ATOM 1600 N N . GLY B 1 90 ? -0.817 -7.922 -13.539 1 97.62 90 GLY B N 1
ATOM 1601 C CA . GLY B 1 90 ? 0.386 -7.16 -13.25 1 97.62 90 GLY B CA 1
ATOM 1602 C C . GLY B 1 90 ? 1.554 -7.52 -14.148 1 97.62 90 GLY B C 1
ATOM 1603 O O . GLY B 1 90 ? 1.539 -8.562 -14.797 1 97.62 90 GLY B O 1
ATOM 1604 N N . ASN B 1 91 ? 2.482 -6.645 -14.25 1 97.25 91 ASN B N 1
ATOM 1605 C CA . ASN B 1 91 ? 3.717 -6.926 -14.977 1 97.25 91 ASN B CA 1
ATOM 1606 C C . ASN B 1 91 ? 4.461 -8.117 -14.375 1 97.25 91 ASN B C 1
ATOM 1608 O O . ASN B 1 91 ? 4.594 -8.219 -13.156 1 97.25 91 ASN B O 1
ATOM 1612 N N . LYS B 1 92 ? 4.918 -8.977 -15.242 1 97.12 92 LYS B N 1
ATOM 1613 C CA . LYS B 1 92 ? 5.621 -10.18 -14.797 1 97.12 92 LYS B CA 1
ATOM 1614 C C . LYS B 1 92 ? 6.949 -10.344 -15.531 1 97.12 92 LYS B C 1
ATOM 1616 O O . LYS B 1 92 ? 7.094 -9.898 -16.672 1 97.12 92 LYS B O 1
ATOM 1621 N N . CYS B 1 93 ? 7.852 -10.93 -14.75 1 95.19 93 CYS B N 1
ATOM 1622 C CA . CYS B 1 93 ? 9.148 -11.258 -15.32 1 95.19 93 CYS B CA 1
ATOM 1623 C C . CYS B 1 93 ? 9.734 -12.516 -14.672 1 95.19 93 CYS B C 1
ATOM 1625 O O . CYS B 1 93 ? 9.641 -12.68 -13.453 1 95.19 93 CYS B O 1
ATOM 1627 N N . VAL B 1 94 ? 10.312 -13.375 -15.5 1 95.62 94 VAL B N 1
ATOM 1628 C CA . VAL B 1 94 ? 10.984 -14.562 -14.977 1 95.62 94 VAL B CA 1
ATOM 1629 C C . VAL B 1 94 ? 12.469 -14.273 -14.758 1 95.62 94 VAL B C 1
ATOM 1631 O O . VAL B 1 94 ? 13.117 -13.664 -15.609 1 95.62 94 VAL B O 1
ATOM 1634 N N . THR B 1 95 ? 12.922 -14.633 -13.578 1 94 95 THR B N 1
ATOM 1635 C CA . THR B 1 95 ? 14.328 -14.367 -13.273 1 94 95 THR B CA 1
ATOM 1636 C C . THR B 1 95 ? 14.977 -15.586 -12.609 1 94 95 THR B C 1
ATOM 1638 O O . THR B 1 95 ? 14.281 -16.406 -12.008 1 94 95 THR B O 1
ATOM 1641 N N . ASP B 1 96 ? 16.297 -15.672 -12.727 1 90.12 96 ASP B N 1
ATOM 1642 C CA . ASP B 1 96 ? 17.062 -16.719 -12.055 1 90.12 96 ASP B CA 1
ATOM 1643 C C . ASP B 1 96 ? 17.641 -16.203 -10.734 1 90.12 96 ASP B C 1
ATOM 1645 O O . ASP B 1 96 ? 18.266 -16.969 -9.992 1 90.12 96 ASP B O 1
ATOM 1649 N N . ASP B 1 97 ? 17.547 -14.945 -10.492 1 77.69 97 ASP B N 1
ATOM 1650 C CA . ASP B 1 97 ? 18.141 -14.336 -9.305 1 77.69 97 ASP B CA 1
ATOM 1651 C C . ASP B 1 97 ? 17.234 -14.484 -8.094 1 77.69 97 ASP B C 1
ATOM 1653 O O . ASP B 1 97 ? 16.094 -14.008 -8.109 1 77.69 97 ASP B O 1
ATOM 1657 N N . GLU B 1 98 ? 17.719 -15.352 -7.207 1 66.38 98 GLU B N 1
ATOM 1658 C CA . GLU B 1 98 ? 16.969 -15.492 -5.965 1 66.38 98 GLU B CA 1
ATOM 1659 C C . GLU B 1 98 ? 16.953 -14.195 -5.172 1 66.38 98 GLU B C 1
ATOM 1661 O O . GLU B 1 98 ? 15.984 -13.914 -4.453 1 66.38 98 GLU B O 1
ATOM 1666 N N . GLU B 1 99 ? 18.156 -13.516 -5.352 1 60.94 99 GLU B N 1
ATOM 1667 C CA . GLU B 1 99 ? 18.328 -12.344 -4.504 1 60.94 99 GLU B CA 1
ATOM 1668 C C . GLU B 1 99 ? 17.844 -11.078 -5.215 1 60.94 99 GLU B C 1
ATOM 1670 O O . GLU B 1 99 ? 18 -9.969 -4.695 1 60.94 99 GLU B O 1
ATOM 1675 N N . GLN B 1 100 ? 17.078 -11.211 -6.297 1 54.34 100 GLN B N 1
ATOM 1676 C CA . GLN B 1 100 ? 16.891 -9.977 -7.062 1 54.34 100 GLN B CA 1
ATOM 1677 C C . GLN B 1 100 ? 16.625 -8.789 -6.141 1 54.34 100 GLN B C 1
ATOM 1679 O O . GLN B 1 100 ? 15.461 -8.5 -5.828 1 54.34 100 GLN B O 1
ATOM 1684 N N . LYS B 1 101 ? 17.516 -8.516 -5.449 1 43.41 101 LYS B N 1
ATOM 1685 C CA . LYS B 1 101 ? 17.453 -7.25 -4.727 1 43.41 101 LYS B CA 1
ATOM 1686 C C . LYS B 1 101 ? 17.266 -6.082 -5.688 1 43.41 101 LYS B C 1
ATOM 1688 O O . LYS B 1 101 ? 16.969 -4.961 -5.262 1 43.41 101 LYS B O 1
ATOM 1693 N N . ASP B 1 102 ? 17.766 -6.227 -6.93 1 40.62 102 ASP B N 1
ATOM 1694 C CA . ASP B 1 102 ? 18.062 -5.027 -7.711 1 40.62 102 ASP B CA 1
ATOM 1695 C C . ASP B 1 102 ? 16.828 -4.59 -8.508 1 40.62 102 ASP B C 1
ATOM 1697 O O . ASP B 1 102 ? 16.953 -3.826 -9.469 1 40.62 102 ASP B O 1
ATOM 1701 N N . VAL B 1 103 ? 15.828 -5.137 -8.57 1 36.16 103 VAL B N 1
ATOM 1702 C CA . VAL B 1 103 ? 14.859 -4.398 -9.375 1 36.16 103 VAL B CA 1
ATOM 1703 C C . VAL B 1 103 ? 14.516 -3.08 -8.688 1 36.16 103 VAL B C 1
ATOM 1705 O O . VAL B 1 103 ? 13.727 -3.053 -7.746 1 36.16 103 VAL B O 1
ATOM 1708 N N . VAL B 1 104 ? 15.398 -2.217 -8.297 1 25.98 104 VAL B N 1
ATOM 1709 C CA . VAL B 1 104 ? 15.172 -0.901 -7.711 1 25.98 104 VAL B CA 1
ATOM 1710 C C . VAL B 1 104 ? 14.75 0.086 -8.797 1 25.98 104 VAL B C 1
ATOM 1712 O O . VAL B 1 104 ? 15.344 0.118 -9.875 1 25.98 104 VAL B O 1
#